Protein AF-A0AAW2V911-F1 (afdb_monomer)

pLDDT: mean 93.85, std 9.75, range [39.44, 98.81]

Sequence (306 aa):
MESRKEIIYFTQNGISAKAMRAAEVFSRTKSVDSFDPNIVFELLVLANRFCCDEMKSACDSYLASLVDDMDSAVLLIEYGLAETAYLLVAACLQVFLRELPNSMHNQNVMKLFCSSEAREKLASVGHASFLLYSFLSQIAMEEDMKSNTTVMLLERMVECATVDWQKQLALHQLGCVMLERKEYKDAQKWFESAVQAGHVYSLVGVARATNKRGHKYKAYKLMNSLVSEYPPSGWMYQERALYSSGKELMMDLNTATEMDPTLSYPYKYRAISLMEEDKIGAAISEINKIIGFKVSPDCLSLRAWF

Solvent-accessible surface area (backbone atoms only — not comparable to full-atom values): 15886 Å² total; per-residue (Å²): 132,67,96,78,51,98,72,79,81,42,76,88,74,78,46,51,77,65,30,56,52,48,53,56,51,26,76,76,68,74,57,64,87,92,52,58,69,71,43,41,50,46,41,28,52,50,17,56,76,67,70,34,61,72,54,28,52,48,32,23,50,55,57,19,71,65,40,83,47,69,67,46,19,65,68,46,33,61,57,15,48,75,56,56,26,50,52,24,34,48,36,24,48,50,46,46,63,69,41,58,72,64,37,68,74,35,67,69,55,39,51,45,61,46,32,70,69,38,37,50,42,32,40,76,42,70,69,55,42,34,66,60,27,51,52,54,24,50,54,31,44,72,75,39,44,68,40,68,65,26,51,36,24,32,52,49,18,40,74,38,37,86,51,58,70,49,37,17,51,31,27,36,50,48,13,53,34,26,45,75,60,63,40,32,72,58,10,24,52,27,8,50,51,7,34,77,51,65,30,64,74,26,52,55,48,30,26,52,24,37,32,77,73,71,37,35,67,59,20,25,52,54,39,52,48,52,50,71,78,43,90,74,51,23,67,53,31,47,57,32,27,76,43,53,59,73,71,60,21,54,50,25,30,48,52,12,39,75,66,32,64,79,57,56,64,46,36,51,52,53,18,50,56,30,42,77,69,70,34,51,74,56,15,54,53,39,42,47,57,36,48,75,70,52,82,44,74,69,59,52,52,54,59,74,70,104

Foldseek 3Di:
DQVPDPDDDCVVVPADPLLVVLVVVCVPVLADLPDDLVSLLSQLVVCLVVVVPSSVQRSLVNLLVVQDEQVSLLVQCVSCLVSLRQSNVVSSVVRLVVPPPPSVVDPSSLCCQLDPVNLVSCVSSPNQALVSLVVNLVSCCVVPLQDPSNLSSLVSSCVRDDDLVSVLVSLLSNLVSCVVNVVLVVSLVSLVSSVVSPNVCSLLSNLSSCVSVVNLVVSLVSLVVVCVVDPHALVSLVSSLVSDDDPSSLVSLVSSCVRPVLDQSSLLVVLVVCVVVVNNVVSLVSLVSNCVVDNDPVSVVSNVVD

Nearest PDB structures (foldseek):
  8h6j-assembly1_4G  TM=5.011E-01  e=1.217E-03  Homo sapiens
  8h6e-assembly1_4G  TM=5.011E-01  e=1.837E-03  Homo sapiens
  6qx9-assembly1_5J  TM=4.451E-01  e=3.703E-03  Homo sapiens
  2ho1-assembly1_A  TM=5.056E-01  e=2.180E-02  Pseudomonas aeruginosa PAO1
  8h6l-assembly1_4G  TM=3.088E-01  e=1.435E-03  Homo sapiens

InterPro domains:
  IPR011990 Tetratricopeptide-like helical domain superfamily [G3DSA:1.25.40.10] (132-306)
  IPR011990 Tetratricopeptide-like helical domain superfamily [SSF48452] (164-291)
  IPR044631 ETO1-like [PTHR44203] (1-306)

Radius of gyration: 29.26 Å; Cα contacts (8 Å, |Δi|>4): 397; chains: 1; bounding box: 63×36×91 Å

Secondary structure (DSSP, 8-state):
--TT-SS--GGGTT--HHHHHHHHHHHHH---TTS-HHHHHHHHHHHHHTT-HHHHHHHHHHHHHT--SHHHHHHHHHHHHHTT-HHHHHHHHHHHHHTTTGGGG-HHHHHHHH-HHHHHHHHHTT---HHHHHHHHHHHHHHHTTSHHHHHHHHHHHHT--SHHHHHHHHHHHHHHHHHTT-HHHHHHHHHHHHHTT-TTHHHHHHHHHHHTT-HHHHHHHHHHHHHHS---HHHHHHHHTT--HHHHHHHHHHHHHH-TT-HHHHHHHHHHHHHTT-HHHHHHHHHHHHHH---HHHHHHHHH-

Mean predicted aligned error: 5.89 Å

Structure (mmCIF, N/CA/C/O backbone):
data_AF-A0AAW2V911-F1
#
_entry.id   AF-A0AAW2V911-F1
#
loop_
_atom_site.group_PDB
_atom_site.id
_atom_site.type_symbol
_atom_site.label_atom_id
_atom_site.label_alt_id
_atom_site.label_comp_id
_atom_site.label_asym_id
_atom_site.label_entity_id
_atom_site.label_seq_id
_atom_site.pdbx_PDB_ins_code
_atom_site.Cartn_x
_atom_site.Cartn_y
_atom_site.Cartn_z
_atom_site.occupancy
_atom_site.B_iso_or_equiv
_atom_site.auth_seq_id
_atom_site.auth_comp_id
_atom_site.auth_asym_id
_atom_site.auth_atom_id
_atom_site.pdbx_PDB_model_num
ATOM 1 N N . MET A 1 1 ? 28.179 16.531 -47.263 1.00 45.31 1 MET A N 1
ATOM 2 C CA . MET A 1 1 ? 29.652 16.492 -47.427 1.00 45.31 1 MET A CA 1
ATOM 3 C C . MET A 1 1 ? 30.289 15.274 -46.736 1.00 45.31 1 MET A C 1
ATOM 5 O O . MET A 1 1 ? 31.404 14.924 -47.089 1.00 45.31 1 MET A O 1
ATOM 9 N N . GLU A 1 2 ? 29.585 14.574 -45.832 1.00 43.12 2 GLU A N 1
ATOM 10 C CA . GLU A 1 2 ? 30.047 13.309 -45.214 1.00 43.12 2 GLU A CA 1
ATOM 11 C C . GLU A 1 2 ? 29.720 12.034 -46.003 1.00 43.12 2 GLU A C 1
ATOM 13 O O . GLU A 1 2 ? 30.429 11.047 -45.868 1.00 43.12 2 GLU A O 1
ATOM 18 N N . SER A 1 3 ? 28.735 12.063 -46.906 1.00 39.44 3 SER A N 1
ATOM 19 C CA . SER A 1 3 ? 28.302 10.914 -47.724 1.00 39.44 3 SER A CA 1
ATOM 20 C C . SER A 1 3 ? 29.314 10.418 -48.774 1.00 39.44 3 SER A C 1
ATOM 22 O O . SER A 1 3 ? 28.988 9.555 -49.582 1.00 39.44 3 SER A O 1
ATOM 24 N N . ARG A 1 4 ? 30.532 10.977 -48.798 1.00 41.91 4 ARG A N 1
ATOM 25 C CA . ARG A 1 4 ? 31.636 10.594 -49.700 1.00 41.91 4 ARG A CA 1
ATOM 26 C C . ARG A 1 4 ? 32.914 10.185 -48.955 1.00 41.91 4 ARG A C 1
ATOM 28 O O . ARG A 1 4 ? 33.939 9.987 -49.597 1.00 41.91 4 ARG A O 1
ATOM 35 N N . LYS A 1 5 ? 32.889 10.111 -47.620 1.00 45.28 5 LYS A N 1
ATOM 36 C CA . LYS A 1 5 ? 34.037 9.652 -46.826 1.00 45.28 5 LYS A CA 1
ATOM 37 C C . LYS A 1 5 ? 33.936 8.138 -46.626 1.00 45.28 5 LYS A C 1
ATOM 39 O O . LYS A 1 5 ? 32.925 7.665 -46.126 1.00 45.28 5 LYS A O 1
ATOM 44 N N . GLU A 1 6 ? 34.995 7.402 -46.968 1.00 46.16 6 GLU A N 1
ATOM 45 C CA . GLU A 1 6 ? 35.108 5.951 -46.712 1.00 46.16 6 GLU A CA 1
ATOM 46 C C . GLU A 1 6 ? 35.115 5.610 -45.211 1.00 46.16 6 GLU A C 1
ATOM 48 O O . GLU A 1 6 ? 34.805 4.488 -44.824 1.00 46.16 6 GLU A O 1
ATOM 53 N N . ILE A 1 7 ? 35.440 6.588 -44.356 1.00 50.84 7 ILE A N 1
ATOM 54 C CA . ILE A 1 7 ? 35.474 6.450 -42.899 1.00 50.84 7 ILE A CA 1
ATOM 55 C C . ILE A 1 7 ? 34.621 7.564 -42.288 1.00 50.84 7 ILE A C 1
ATOM 57 O O . ILE A 1 7 ? 34.981 8.745 -42.328 1.00 50.84 7 ILE A O 1
ATOM 61 N N . ILE A 1 8 ? 33.477 7.179 -41.723 1.00 57.06 8 ILE A N 1
ATOM 62 C CA . ILE A 1 8 ? 32.605 8.063 -40.946 1.00 57.06 8 ILE A CA 1
ATOM 63 C C . ILE A 1 8 ? 33.055 7.977 -39.483 1.00 57.06 8 ILE A C 1
ATOM 65 O O . ILE A 1 8 ? 33.019 6.909 -38.871 1.00 57.06 8 ILE A O 1
ATOM 69 N N . TYR A 1 9 ? 33.510 9.097 -38.923 1.00 53.75 9 TYR A N 1
ATOM 70 C CA . TYR A 1 9 ? 33.916 9.175 -37.521 1.00 53.75 9 TYR A CA 1
ATOM 71 C C . TYR A 1 9 ? 32.690 9.423 -36.638 1.00 53.75 9 TYR A C 1
ATOM 73 O O . TYR A 1 9 ? 32.243 10.553 -36.478 1.00 53.75 9 TYR A O 1
ATOM 81 N N . PHE A 1 10 ? 32.165 8.359 -36.028 1.00 57.75 10 PHE A N 1
ATOM 82 C CA . PHE A 1 10 ? 31.050 8.422 -35.071 1.00 57.75 10 PHE A CA 1
ATOM 83 C C . PHE A 1 10 ? 31.470 8.831 -33.648 1.00 57.75 10 PHE A C 1
ATOM 85 O O . PHE A 1 10 ? 30.660 8.789 -32.724 1.00 57.75 10 PHE A O 1
ATOM 92 N N . THR A 1 11 ? 32.720 9.265 -33.451 1.00 52.94 11 THR A N 1
ATOM 93 C CA . THR A 1 11 ? 33.283 9.618 -32.136 1.00 52.94 11 THR A CA 1
ATOM 94 C C . THR A 1 11 ? 32.526 10.738 -31.423 1.00 52.94 11 THR A C 1
ATOM 96 O O . THR A 1 11 ? 32.515 10.763 -30.198 1.00 52.94 11 THR A O 1
ATOM 99 N N . GLN A 1 12 ? 31.845 11.624 -32.155 1.00 56.78 12 GLN A N 1
ATOM 100 C CA . GLN A 1 12 ? 30.997 12.668 -31.563 1.00 56.78 12 GLN A CA 1
ATOM 101 C C . GLN A 1 12 ? 29.606 12.165 -31.135 1.00 56.78 12 GLN A C 1
ATOM 103 O O . GLN A 1 12 ? 28.944 12.827 -30.344 1.00 56.78 12 GLN A O 1
ATOM 108 N N . ASN A 1 13 ? 29.180 10.985 -31.601 1.00 61.88 13 ASN A N 1
ATOM 109 C CA . ASN A 1 13 ? 27.851 10.426 -31.330 1.00 61.88 13 ASN A CA 1
ATOM 110 C C . ASN A 1 13 ? 27.844 9.378 -30.205 1.00 61.88 13 ASN A C 1
ATOM 112 O O . ASN A 1 13 ? 26.767 8.902 -29.846 1.00 61.88 13 ASN A O 1
ATOM 116 N N . GLY A 1 14 ? 29.012 9.029 -29.654 1.00 69.88 14 GLY A N 1
ATOM 117 C CA . GLY A 1 14 ? 29.146 8.035 -28.583 1.00 69.88 14 GLY A CA 1
ATOM 118 C C . GLY A 1 14 ? 29.012 6.578 -29.041 1.00 69.88 14 GLY A C 1
ATOM 119 O O . GLY A 1 14 ? 28.821 5.711 -28.202 1.00 69.88 14 GLY A O 1
ATOM 120 N N . ILE A 1 15 ? 29.108 6.308 -30.350 1.00 80.75 15 ILE A N 1
ATOM 121 C CA . ILE A 1 15 ? 28.945 4.965 -30.932 1.00 80.75 15 ILE A CA 1
ATOM 122 C C . ILE A 1 15 ? 30.283 4.493 -31.489 1.00 80.75 15 ILE A C 1
ATOM 124 O O . ILE A 1 15 ? 30.919 5.182 -32.296 1.00 80.75 15 ILE A O 1
ATOM 128 N N . SER A 1 16 ? 30.726 3.315 -31.063 1.00 86.69 16 SER A N 1
ATOM 129 C CA . SER A 1 16 ? 32.006 2.753 -31.470 1.00 86.69 16 SER A CA 1
ATOM 130 C C . SER A 1 16 ? 31.972 2.210 -32.901 1.00 86.69 16 SER A C 1
ATOM 132 O O . SER A 1 16 ? 30.949 1.781 -33.438 1.00 86.69 16 SER A O 1
ATOM 134 N N . ALA A 1 17 ? 33.150 2.131 -33.526 1.00 86.06 17 ALA A N 1
ATOM 135 C CA . ALA A 1 17 ? 33.297 1.462 -34.820 1.00 86.06 17 ALA A CA 1
ATOM 136 C C . ALA A 1 17 ? 32.936 -0.038 -34.756 1.00 86.06 17 ALA A C 1
ATOM 138 O O . ALA A 1 17 ? 32.612 -0.642 -35.778 1.00 86.06 17 ALA A O 1
ATOM 139 N N . LYS A 1 18 ? 33.005 -0.663 -33.569 1.00 87.62 18 LYS A N 1
ATOM 140 C CA . LYS A 1 18 ? 32.552 -2.045 -33.364 1.00 87.62 18 LYS A CA 1
ATOM 141 C C . LYS A 1 18 ? 31.026 -2.125 -33.417 1.00 87.62 18 LYS A C 1
ATOM 143 O O . LYS A 1 18 ? 30.526 -2.959 -34.165 1.00 87.62 18 LYS A O 1
ATOM 148 N N . ALA A 1 19 ? 30.320 -1.226 -32.734 1.00 88.88 19 ALA A N 1
ATOM 149 C CA . ALA A 1 19 ? 28.862 -1.147 -32.785 1.00 88.88 19 ALA A CA 1
ATOM 150 C C . ALA A 1 19 ? 28.342 -0.855 -34.198 1.00 88.88 19 ALA A C 1
ATOM 152 O O . ALA A 1 19 ? 27.431 -1.528 -34.660 1.00 88.88 19 ALA A O 1
ATOM 153 N N . MET A 1 20 ? 28.982 0.043 -34.954 1.00 89.94 20 MET A N 1
ATOM 154 C CA . MET A 1 20 ? 28.578 0.293 -36.347 1.00 89.94 20 MET A CA 1
ATOM 155 C C . MET A 1 20 ? 28.756 -0.927 -37.260 1.00 89.94 20 MET A C 1
ATOM 157 O O . MET A 1 20 ? 27.920 -1.176 -38.126 1.00 89.94 20 MET A O 1
ATOM 161 N N . ARG A 1 21 ? 29.818 -1.720 -37.058 1.00 90.56 21 ARG A N 1
ATOM 162 C CA . ARG A 1 21 ? 29.974 -3.003 -37.763 1.00 90.56 21 ARG A CA 1
ATOM 163 C C . ARG A 1 21 ? 28.917 -4.015 -37.331 1.00 90.56 21 ARG A C 1
ATOM 165 O O . ARG A 1 21 ? 28.385 -4.722 -38.175 1.00 90.56 21 ARG A O 1
ATOM 172 N N . ALA A 1 22 ? 28.581 -4.061 -36.046 1.00 92.50 22 ALA A N 1
ATOM 173 C CA . ALA A 1 22 ? 27.518 -4.927 -35.550 1.00 92.50 22 ALA A CA 1
ATOM 174 C C . ALA A 1 22 ? 26.141 -4.530 -36.118 1.00 92.50 22 ALA A C 1
ATOM 176 O O . ALA A 1 22 ? 25.368 -5.407 -36.488 1.00 92.50 22 ALA A O 1
ATOM 177 N N . ALA A 1 23 ? 25.869 -3.233 -36.296 1.00 92.69 23 ALA A N 1
ATOM 178 C CA . ALA A 1 23 ? 24.648 -2.732 -36.930 1.00 92.69 23 ALA A CA 1
ATOM 179 C C . ALA A 1 23 ? 24.552 -3.157 -38.406 1.00 92.69 23 ALA A C 1
ATOM 181 O O . ALA A 1 23 ? 23.485 -3.542 -38.886 1.00 92.69 23 ALA A O 1
ATOM 182 N N . GLU A 1 24 ? 25.680 -3.128 -39.119 1.00 92.94 24 GLU A N 1
ATOM 183 C CA . GLU A 1 24 ? 25.780 -3.609 -40.498 1.00 92.94 24 GLU A CA 1
ATOM 184 C C . GLU A 1 24 ? 25.499 -5.114 -40.591 1.00 92.94 24 GLU A C 1
ATOM 186 O O . GLU A 1 24 ? 24.671 -5.533 -41.401 1.00 92.94 24 GLU A O 1
ATOM 191 N N . VAL A 1 25 ? 26.084 -5.917 -39.702 1.00 92.62 25 VAL A N 1
ATOM 192 C CA . VAL A 1 25 ? 25.807 -7.358 -39.627 1.00 92.62 25 VAL A CA 1
ATOM 193 C C . VAL A 1 25 ? 24.339 -7.615 -39.275 1.00 92.62 25 VAL A C 1
ATOM 195 O O . VAL A 1 25 ? 23.680 -8.389 -39.972 1.00 92.62 25 VAL A O 1
ATOM 198 N N . PHE A 1 26 ? 23.790 -6.912 -38.278 1.00 95.25 26 PHE A N 1
ATOM 199 C CA . PHE A 1 26 ? 22.383 -7.018 -37.886 1.00 95.25 26 PHE A CA 1
ATOM 200 C C . PHE A 1 26 ? 21.437 -6.719 -39.054 1.00 95.25 26 PHE A C 1
ATOM 202 O O . PHE A 1 26 ? 20.421 -7.392 -39.210 1.00 95.25 26 PHE A O 1
ATOM 209 N N . SER A 1 27 ? 21.770 -5.757 -39.923 1.00 93.06 27 SER A N 1
ATOM 210 C CA . SER A 1 27 ? 20.938 -5.441 -41.094 1.00 93.06 27 SER A CA 1
ATOM 211 C C . SER A 1 27 ? 20.720 -6.647 -42.022 1.00 93.06 27 SER A C 1
ATOM 213 O O . SER A 1 27 ? 19.683 -6.729 -42.683 1.00 93.06 27 SER A O 1
ATOM 215 N N . ARG A 1 28 ? 21.664 -7.599 -42.026 1.00 93.69 28 ARG A N 1
ATOM 216 C CA . ARG A 1 28 ? 21.637 -8.825 -42.833 1.00 93.69 28 ARG A CA 1
ATOM 217 C C . ARG A 1 28 ? 21.096 -10.028 -42.063 1.00 93.69 28 ARG A C 1
ATOM 219 O O . ARG A 1 28 ? 20.371 -10.829 -42.642 1.00 93.69 28 ARG A O 1
ATOM 226 N N . THR A 1 29 ? 21.476 -10.181 -40.794 1.00 93.31 29 THR A N 1
ATOM 227 C CA . THR A 1 29 ? 21.175 -11.381 -39.991 1.00 93.31 29 THR A CA 1
ATOM 228 C C . THR A 1 29 ? 19.934 -11.246 -39.121 1.00 93.31 29 THR A C 1
ATOM 230 O O . THR A 1 29 ? 19.359 -12.261 -38.744 1.00 93.31 29 THR A O 1
ATOM 233 N N . LYS A 1 30 ? 19.537 -10.013 -38.780 1.00 92.69 30 LYS A N 1
ATOM 234 C CA . LYS A 1 30 ? 18.466 -9.691 -37.823 1.00 92.69 30 LYS A CA 1
ATOM 235 C C . LYS A 1 30 ? 18.654 -10.321 -36.432 1.00 92.69 30 LYS A C 1
ATOM 237 O O . LYS A 1 30 ? 17.691 -10.445 -35.686 1.00 92.69 30 LYS A O 1
ATOM 242 N N . SER A 1 31 ? 19.884 -10.691 -36.069 1.00 93.25 31 SER A N 1
ATOM 243 C CA . SER A 1 31 ? 20.235 -11.275 -34.766 1.00 93.25 31 SER A CA 1
ATOM 244 C C . SER A 1 31 ? 21.389 -10.509 -34.124 1.00 93.25 31 SER A C 1
ATOM 246 O O . SER A 1 31 ? 22.285 -10.013 -34.817 1.00 93.25 31 SER A O 1
ATOM 248 N N . VAL A 1 32 ? 21.342 -10.414 -32.793 1.00 94.50 32 VAL A N 1
ATOM 249 C CA . VAL A 1 32 ? 22.372 -9.794 -31.947 1.00 94.50 32 VAL A CA 1
ATOM 250 C C . VAL A 1 32 ? 23.123 -10.802 -31.070 1.00 94.50 32 VAL A C 1
ATOM 252 O O . VAL A 1 32 ? 24.067 -10.418 -30.387 1.00 94.50 32 VAL A O 1
ATOM 255 N N . ASP A 1 33 ? 22.763 -12.088 -31.133 1.00 91.38 33 ASP A N 1
ATOM 256 C CA . ASP A 1 33 ? 23.206 -13.127 -30.185 1.00 91.38 33 ASP A CA 1
ATOM 257 C C . ASP A 1 33 ? 24.714 -13.407 -30.250 1.00 91.38 33 ASP A C 1
ATOM 259 O O . ASP A 1 33 ? 25.316 -13.921 -29.312 1.00 91.38 33 ASP A O 1
ATOM 263 N N . SER A 1 34 ? 25.345 -13.077 -31.379 1.00 90.56 34 SER A N 1
ATOM 264 C CA . SER A 1 34 ? 26.784 -13.250 -31.590 1.00 90.56 34 SER A CA 1
ATOM 265 C C . SER A 1 34 ? 27.638 -12.103 -31.039 1.00 90.56 34 SER A C 1
ATOM 267 O O . SER A 1 34 ? 28.863 -12.144 -31.181 1.00 90.56 34 SER A O 1
ATOM 269 N N . PHE A 1 35 ? 27.028 -11.044 -30.500 1.00 93.88 35 PHE A N 1
ATOM 270 C CA . PHE A 1 35 ? 27.743 -9.853 -30.042 1.00 93.88 35 PHE A CA 1
ATOM 271 C C . PHE A 1 35 ? 27.936 -9.834 -28.524 1.00 93.88 35 PHE A C 1
ATOM 273 O O . PHE A 1 35 ? 27.114 -10.319 -27.753 1.00 93.88 35 PHE A O 1
ATOM 280 N N . ASP A 1 36 ? 29.032 -9.206 -28.095 1.00 93.69 36 ASP A N 1
ATOM 281 C CA . ASP A 1 36 ? 29.268 -8.904 -26.683 1.00 93.69 36 ASP A CA 1
ATOM 282 C C . ASP A 1 36 ? 28.155 -7.986 -26.130 1.00 93.69 36 ASP A C 1
ATOM 284 O O . ASP A 1 36 ? 27.758 -7.052 -26.838 1.00 93.69 36 ASP A O 1
ATOM 288 N N . PRO A 1 37 ? 27.679 -8.177 -24.883 1.00 92.75 37 PRO A N 1
ATOM 289 C CA . PRO A 1 37 ? 26.613 -7.355 -24.306 1.00 92.75 37 PRO A CA 1
ATOM 290 C C . PRO A 1 37 ? 26.870 -5.844 -24.371 1.00 92.75 37 PRO A C 1
ATOM 292 O O . PRO A 1 37 ? 25.940 -5.084 -24.628 1.00 92.75 37 PRO A O 1
ATOM 295 N N . ASN A 1 38 ? 28.124 -5.388 -24.243 1.00 91.88 38 ASN A N 1
ATOM 296 C CA . ASN A 1 38 ? 28.455 -3.961 -24.367 1.00 91.88 38 ASN A CA 1
ATOM 297 C C . ASN A 1 38 ? 28.190 -3.427 -25.780 1.00 91.88 38 ASN A C 1
ATOM 299 O O . ASN A 1 38 ? 27.740 -2.296 -25.950 1.00 91.88 38 ASN A O 1
ATOM 303 N N . ILE A 1 39 ? 28.431 -4.252 -26.801 1.00 93.38 39 ILE A N 1
ATOM 304 C CA . ILE A 1 39 ? 28.116 -3.902 -28.188 1.00 93.38 39 ILE A CA 1
ATOM 305 C C . ILE A 1 39 ? 26.598 -3.867 -28.379 1.00 93.38 39 ILE A C 1
ATOM 307 O O . ILE A 1 39 ? 26.099 -2.958 -29.038 1.00 93.38 39 ILE A O 1
ATOM 311 N N . VAL A 1 40 ? 25.860 -4.812 -27.788 1.00 95.19 40 VAL A N 1
ATOM 312 C CA . VAL A 1 40 ? 24.389 -4.824 -27.857 1.00 95.19 40 VAL A CA 1
ATOM 313 C C . VAL A 1 40 ? 23.787 -3.596 -27.170 1.00 95.19 40 VAL A C 1
ATOM 315 O O . VAL A 1 40 ? 22.827 -3.029 -27.683 1.00 95.19 40 VAL A O 1
ATOM 318 N N . PHE A 1 41 ? 24.389 -3.101 -26.088 1.00 92.44 41 PHE A N 1
ATOM 319 C CA . PHE A 1 41 ? 24.001 -1.822 -25.490 1.00 92.44 41 PHE A CA 1
ATOM 320 C C . PHE A 1 41 ? 24.202 -0.634 -26.423 1.00 92.44 41 PHE A C 1
ATOM 322 O O . PHE A 1 41 ? 23.290 0.170 -26.599 1.00 92.44 41 PHE A O 1
ATOM 329 N N . GLU A 1 42 ? 25.369 -0.521 -27.057 1.00 93.00 42 GLU A N 1
ATOM 330 C CA . GLU A 1 42 ? 25.601 0.544 -28.036 1.00 93.00 42 GLU A CA 1
ATOM 331 C C . GLU A 1 42 ? 24.617 0.453 -29.217 1.00 93.00 42 GLU A C 1
ATOM 333 O O . GLU A 1 42 ? 24.162 1.482 -29.719 1.00 93.00 42 GLU A O 1
ATOM 338 N N . LEU A 1 43 ? 24.252 -0.766 -29.637 1.00 94.31 43 LEU A N 1
ATOM 339 C CA . LEU A 1 43 ? 23.212 -0.994 -30.643 1.00 94.31 43 LEU A CA 1
ATOM 340 C C . LEU A 1 43 ? 21.822 -0.590 -30.154 1.00 94.31 43 LEU A C 1
ATOM 342 O O . LEU A 1 43 ? 21.068 -0.020 -30.936 1.00 94.31 43 LEU A O 1
ATOM 346 N N . LEU A 1 44 ? 21.484 -0.833 -28.887 1.00 94.81 44 LEU A N 1
ATOM 347 C CA . LEU A 1 44 ? 20.222 -0.392 -28.296 1.00 94.81 44 LEU A CA 1
ATOM 348 C C . LEU A 1 44 ? 20.124 1.140 -28.303 1.00 94.81 44 LEU A C 1
ATOM 350 O O . LEU A 1 44 ? 19.125 1.677 -28.780 1.00 94.81 44 LEU A O 1
ATOM 354 N N . VAL A 1 45 ? 21.180 1.837 -27.868 1.00 93.38 45 VAL A N 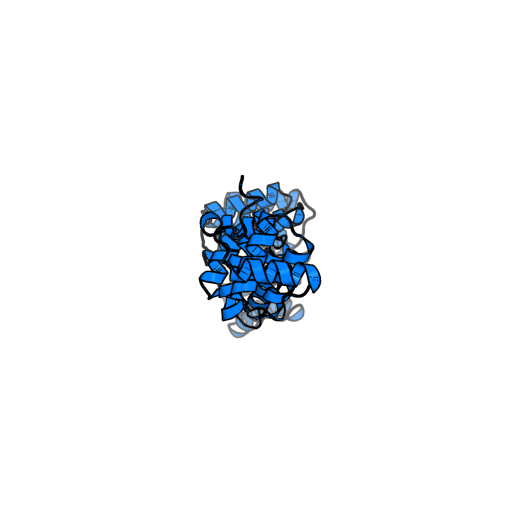1
ATOM 355 C CA . VAL A 1 45 ? 21.269 3.312 -27.894 1.00 93.38 45 VAL A CA 1
ATOM 356 C C . VAL A 1 45 ? 21.151 3.840 -29.327 1.00 93.38 45 VAL A C 1
ATOM 358 O O . VAL A 1 45 ? 20.409 4.789 -29.595 1.00 93.38 45 VAL A O 1
ATOM 361 N N . LEU A 1 46 ? 21.867 3.221 -30.273 1.00 92.88 46 LEU A N 1
ATOM 362 C CA . LEU A 1 46 ? 21.779 3.542 -31.700 1.00 92.88 46 LEU A CA 1
ATOM 363 C C . LEU A 1 46 ? 20.338 3.370 -32.199 1.00 92.88 46 LEU A C 1
ATOM 365 O O . LEU A 1 46 ? 19.780 4.282 -32.810 1.00 92.88 46 LEU A O 1
ATOM 369 N N . ALA A 1 47 ? 19.734 2.216 -31.931 1.00 93.56 47 ALA A N 1
ATOM 370 C CA . ALA A 1 47 ? 18.408 1.869 -32.412 1.00 93.56 47 ALA A CA 1
ATOM 371 C C . ALA A 1 47 ? 17.337 2.798 -31.841 1.00 93.56 47 ALA A C 1
ATOM 373 O O . ALA A 1 47 ? 16.461 3.238 -32.582 1.00 93.56 47 ALA A O 1
ATOM 374 N N . ASN A 1 48 ? 17.438 3.150 -30.562 1.00 91.25 48 ASN A N 1
ATOM 375 C CA . ASN A 1 48 ? 16.528 4.079 -29.908 1.00 91.25 48 ASN A CA 1
ATOM 376 C C . ASN A 1 48 ? 16.671 5.503 -30.477 1.00 91.25 48 ASN A C 1
ATOM 378 O O . ASN A 1 48 ? 15.677 6.145 -30.805 1.00 91.25 48 ASN A O 1
ATOM 382 N N . ARG A 1 49 ? 17.907 5.977 -30.700 1.00 91.56 49 ARG A N 1
ATOM 383 C CA . ARG A 1 49 ? 18.171 7.309 -31.279 1.00 91.56 49 ARG A CA 1
ATOM 384 C C . ARG A 1 49 ? 17.679 7.454 -32.720 1.00 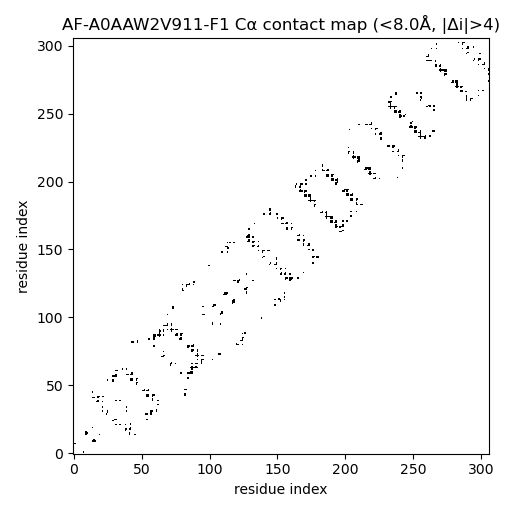91.56 49 ARG A C 1
ATOM 386 O O . ARG A 1 49 ? 17.253 8.541 -33.105 1.00 91.56 49 ARG A O 1
ATOM 393 N N . PHE A 1 50 ? 17.787 6.397 -33.522 1.00 90.88 50 PHE A N 1
ATOM 394 C CA . PHE A 1 50 ? 17.438 6.411 -34.947 1.00 90.88 50 PHE A CA 1
ATOM 395 C C . PHE A 1 50 ? 16.125 5.677 -35.266 1.00 90.88 50 PHE A C 1
ATOM 397 O O . PHE A 1 50 ? 15.867 5.389 -36.434 1.00 90.88 50 PHE A O 1
ATOM 404 N N . CYS A 1 51 ? 15.301 5.379 -34.255 1.00 90.44 51 CYS A N 1
ATOM 405 C CA . CYS A 1 51 ? 13.994 4.721 -34.389 1.00 90.44 51 CYS A CA 1
ATOM 406 C C . CYS A 1 51 ? 14.034 3.414 -35.209 1.00 90.44 51 CYS A C 1
ATOM 408 O O . CYS A 1 51 ? 13.209 3.183 -36.092 1.00 90.44 51 CYS A O 1
ATOM 410 N N . CYS A 1 52 ? 15.030 2.565 -34.955 1.00 94.12 52 CYS A N 1
ATOM 411 C CA . CYS A 1 52 ? 15.169 1.257 -35.595 1.00 94.12 52 CYS A CA 1
ATOM 412 C C . CYS A 1 52 ? 14.476 0.178 -34.750 1.00 94.12 52 CYS A C 1
ATOM 414 O O . CYS A 1 52 ? 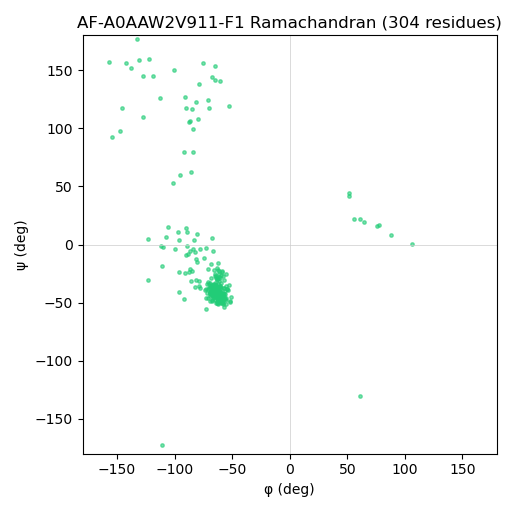15.141 -0.566 -34.026 1.00 94.12 52 CYS A O 1
ATOM 416 N N . ASP A 1 53 ? 13.148 0.085 -34.852 1.00 93.81 53 ASP A N 1
ATOM 417 C CA . ASP A 1 53 ? 12.309 -0.731 -33.957 1.00 93.81 53 ASP A CA 1
ATOM 418 C C . ASP A 1 53 ? 12.697 -2.216 -33.918 1.00 93.81 53 ASP A C 1
ATOM 420 O O . ASP A 1 53 ? 12.796 -2.801 -32.841 1.00 93.81 53 ASP A O 1
ATOM 424 N N . GLU A 1 54 ? 12.990 -2.826 -35.072 1.00 96.00 54 GLU A N 1
ATOM 425 C CA . GLU A 1 54 ? 13.418 -4.233 -35.139 1.00 96.00 54 GLU A CA 1
ATOM 426 C C . GLU A 1 54 ? 14.735 -4.471 -34.386 1.00 96.00 54 GLU A C 1
ATOM 428 O O . GLU A 1 54 ? 14.872 -5.446 -33.649 1.00 96.00 54 GLU A O 1
ATOM 433 N N . MET A 1 55 ? 15.707 -3.565 -34.549 1.00 96.06 55 MET A N 1
ATOM 434 C CA . MET A 1 55 ? 16.997 -3.653 -33.859 1.00 96.06 55 MET A CA 1
ATOM 435 C C . MET A 1 55 ? 16.829 -3.412 -32.365 1.00 96.06 55 MET A C 1
ATOM 437 O O . MET A 1 55 ? 17.391 -4.159 -31.566 1.00 96.06 55 MET A O 1
ATOM 441 N N . LYS A 1 56 ? 16.021 -2.415 -31.991 1.00 96.06 56 LYS A N 1
ATOM 442 C CA . LYS A 1 56 ? 15.708 -2.113 -30.595 1.00 96.06 56 LYS A CA 1
ATOM 443 C C . LYS A 1 56 ? 15.079 -3.330 -29.919 1.00 96.06 56 LYS A C 1
ATOM 445 O O . LYS A 1 56 ? 15.552 -3.736 -28.867 1.00 96.06 56 LYS A O 1
ATOM 450 N N . SER A 1 57 ? 14.079 -3.945 -30.550 1.00 96.56 57 SER A N 1
ATOM 451 C CA . SER A 1 57 ? 13.383 -5.125 -30.025 1.00 96.56 57 SER A CA 1
ATOM 452 C C . SER A 1 57 ? 14.306 -6.338 -29.865 1.00 96.56 57 SER A C 1
ATOM 454 O O . SER A 1 57 ? 14.234 -7.024 -28.844 1.00 96.56 57 SER A O 1
ATOM 456 N N . ALA A 1 58 ? 15.210 -6.579 -30.821 1.00 97.38 58 ALA A N 1
ATOM 457 C CA . ALA A 1 58 ? 16.193 -7.656 -30.717 1.00 97.38 58 ALA A CA 1
ATOM 458 C C . ALA A 1 58 ? 17.202 -7.412 -29.581 1.00 97.38 58 ALA A C 1
ATOM 460 O O . ALA A 1 58 ? 17.469 -8.322 -28.798 1.00 97.38 58 ALA A O 1
ATOM 461 N N . CYS A 1 59 ? 17.718 -6.184 -29.452 1.00 97.38 59 CYS A N 1
ATOM 462 C CA . CYS A 1 59 ? 18.623 -5.816 -28.359 1.00 97.38 59 CYS A CA 1
ATOM 463 C C . CYS A 1 59 ? 17.930 -5.921 -26.994 1.00 97.38 59 CYS A C 1
ATOM 465 O O . CYS A 1 59 ? 18.500 -6.491 -26.069 1.00 97.38 59 CYS A O 1
ATOM 467 N N . ASP A 1 60 ? 16.701 -5.409 -26.884 1.00 97.50 60 ASP A N 1
ATOM 468 C CA . ASP A 1 60 ? 15.868 -5.461 -25.676 1.00 97.50 60 ASP A CA 1
ATOM 469 C C . ASP A 1 60 ? 15.642 -6.913 -25.226 1.00 97.50 60 ASP A C 1
ATOM 471 O O . ASP A 1 60 ? 15.942 -7.270 -24.090 1.00 97.50 60 ASP A O 1
ATOM 475 N N . SER A 1 61 ? 15.225 -7.784 -26.151 1.00 97.62 61 SER A N 1
ATOM 476 C CA . SER A 1 61 ? 14.996 -9.210 -25.875 1.00 97.62 61 SER A CA 1
ATOM 477 C C . SER A 1 61 ? 16.272 -9.939 -25.449 1.00 97.62 61 SER A C 1
ATOM 479 O O . SER A 1 61 ? 16.249 -10.720 -24.497 1.00 97.62 61 SER A O 1
ATOM 481 N N . TYR A 1 62 ? 17.391 -9.684 -26.135 1.00 97.56 62 TYR A N 1
ATOM 482 C CA . TYR A 1 62 ? 18.673 -10.300 -25.802 1.00 97.56 62 TYR A CA 1
ATOM 483 C C . TYR A 1 62 ? 19.152 -9.866 -24.418 1.00 97.56 62 TYR A C 1
ATOM 485 O O . TYR A 1 62 ? 19.447 -10.714 -23.581 1.00 97.56 62 TYR A O 1
ATOM 493 N N . LEU A 1 63 ? 19.172 -8.562 -24.135 1.00 97.31 63 LEU A N 1
ATOM 494 C CA . LEU A 1 63 ? 19.607 -8.050 -22.835 1.00 97.31 63 LEU A CA 1
ATOM 495 C C . LEU A 1 63 ? 18.691 -8.533 -21.705 1.00 97.31 63 LEU A C 1
ATOM 497 O O . LEU A 1 63 ? 19.188 -8.875 -20.637 1.00 97.31 63 LEU A O 1
ATOM 501 N N . ALA A 1 64 ? 17.379 -8.623 -21.944 1.00 97.88 64 ALA A N 1
ATOM 502 C CA . ALA A 1 64 ? 16.433 -9.185 -20.982 1.00 97.88 64 ALA A CA 1
ATOM 503 C C . ALA A 1 64 ? 16.754 -10.650 -20.640 1.00 97.88 64 ALA A C 1
ATOM 505 O O . ALA A 1 64 ? 16.624 -11.051 -19.488 1.00 97.88 64 ALA A O 1
ATOM 506 N N . SER A 1 65 ? 17.217 -11.439 -21.617 1.00 97.06 65 SER A N 1
ATOM 507 C CA . SER A 1 65 ? 17.610 -12.841 -21.403 1.00 97.06 65 SER A CA 1
ATOM 508 C C . SER A 1 65 ? 18.865 -13.015 -20.539 1.00 97.06 65 SER A C 1
ATOM 510 O O . SER A 1 65 ? 19.094 -14.106 -20.023 1.00 97.06 65 SER A O 1
ATOM 512 N N . LEU A 1 66 ? 19.655 -11.950 -20.361 1.00 96.25 66 LEU A N 1
ATOM 513 C CA . LEU A 1 66 ? 20.841 -11.939 -19.499 1.00 96.25 66 LEU A CA 1
ATOM 514 C C . LEU A 1 66 ? 20.519 -11.597 -18.037 1.00 96.25 66 LEU A C 1
ATOM 516 O O . LEU A 1 66 ? 21.423 -11.611 -17.208 1.00 96.25 66 LEU A O 1
ATOM 520 N N . VAL A 1 67 ? 19.268 -11.250 -17.722 1.00 97.62 67 VAL A N 1
ATOM 521 C CA . VAL A 1 67 ? 18.831 -10.951 -16.355 1.00 97.62 67 VAL A CA 1
ATOM 522 C C . VAL A 1 67 ? 18.399 -12.249 -15.672 1.00 97.62 67 VAL A C 1
ATOM 524 O O . VAL A 1 67 ? 17.319 -12.775 -15.952 1.00 97.62 67 VAL A O 1
ATOM 527 N N . ASP A 1 68 ? 19.214 -12.763 -14.758 1.00 95.19 68 ASP A N 1
ATOM 528 C CA . ASP A 1 68 ? 18.957 -14.017 -14.036 1.00 95.19 68 ASP A CA 1
ATOM 529 C C . ASP A 1 68 ? 18.936 -13.854 -12.504 1.00 95.19 68 ASP A C 1
ATOM 531 O O . ASP A 1 68 ? 18.166 -14.539 -11.810 1.00 95.19 68 ASP A O 1
ATOM 535 N N . ASP A 1 69 ? 19.713 -12.904 -11.989 1.00 96.00 69 ASP A N 1
ATOM 536 C CA . ASP A 1 69 ? 19.913 -12.629 -10.569 1.00 96.00 69 ASP A CA 1
ATOM 537 C C . ASP A 1 69 ? 19.791 -11.137 -10.195 1.00 96.00 69 ASP A C 1
ATOM 539 O O . ASP A 1 69 ? 19.541 -10.255 -11.020 1.00 96.00 69 ASP A O 1
ATOM 543 N N . MET A 1 70 ? 19.908 -10.846 -8.896 1.00 96.44 70 MET A N 1
ATOM 544 C CA . MET A 1 70 ? 19.779 -9.483 -8.370 1.00 96.44 70 MET A CA 1
ATOM 545 C C . MET A 1 70 ? 20.885 -8.544 -8.860 1.00 96.44 70 MET A C 1
ATOM 547 O O . MET A 1 70 ? 20.617 -7.357 -9.054 1.00 96.44 70 MET A O 1
ATOM 551 N N . ASP A 1 71 ? 22.106 -9.044 -9.048 1.00 95.12 71 ASP A N 1
ATOM 552 C CA . ASP A 1 71 ? 23.258 -8.219 -9.415 1.00 95.12 71 ASP A CA 1
ATOM 553 C C . ASP A 1 71 ? 23.145 -7.768 -10.875 1.00 95.12 71 ASP A C 1
ATOM 555 O O . ASP A 1 71 ? 23.279 -6.575 -11.173 1.00 95.12 71 ASP A O 1
ATOM 559 N N . SER A 1 72 ? 22.799 -8.693 -11.773 1.00 95.62 72 SER A N 1
ATOM 560 C CA . SER A 1 72 ? 22.472 -8.398 -13.169 1.00 95.62 72 SER A CA 1
ATOM 561 C C . SER A 1 72 ? 21.258 -7.468 -13.267 1.00 95.62 72 SER A C 1
ATOM 563 O O . SER A 1 72 ? 21.329 -6.445 -13.949 1.00 95.62 72 SER A O 1
ATOM 565 N N . ALA A 1 73 ? 20.177 -7.718 -12.524 1.00 97.50 73 ALA A N 1
ATOM 566 C CA . ALA A 1 73 ? 18.991 -6.861 -12.556 1.00 97.50 73 ALA A CA 1
ATOM 567 C C . ALA A 1 73 ? 19.283 -5.409 -12.121 1.00 97.50 73 ALA A C 1
ATOM 569 O O . ALA A 1 73 ? 18.861 -4.462 -12.794 1.00 97.50 73 ALA A O 1
ATOM 570 N N . VAL A 1 74 ? 20.033 -5.209 -11.028 1.00 95.62 74 VAL A N 1
ATOM 571 C CA . VAL A 1 74 ? 20.428 -3.872 -10.539 1.00 95.62 74 VAL A CA 1
ATOM 572 C C . VAL A 1 74 ? 21.385 -3.173 -11.507 1.00 95.62 74 VAL A C 1
ATOM 574 O O . VAL A 1 74 ? 21.295 -1.956 -11.674 1.00 95.62 74 VAL A O 1
ATOM 577 N N . LEU A 1 75 ? 22.283 -3.912 -12.160 1.00 94.00 75 LEU A N 1
ATOM 578 C CA . LEU A 1 75 ? 23.206 -3.353 -13.147 1.00 94.00 75 LEU A CA 1
ATOM 579 C C . LEU A 1 75 ? 22.479 -2.887 -14.417 1.00 94.00 75 LEU A C 1
ATOM 581 O O . LEU A 1 75 ? 22.826 -1.849 -14.981 1.00 94.00 75 LEU A O 1
ATOM 585 N N . LEU A 1 76 ? 21.491 -3.659 -14.875 1.00 95.75 76 LEU A N 1
ATOM 586 C CA . LEU A 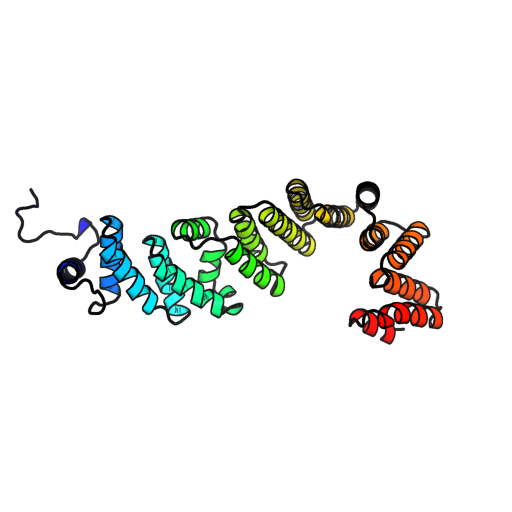1 76 ? 20.876 -3.498 -16.193 1.00 95.75 76 LEU A CA 1
ATOM 587 C C . LEU A 1 76 ? 19.646 -2.569 -16.195 1.00 95.75 76 LEU A C 1
ATOM 589 O O . LEU A 1 76 ? 19.338 -1.971 -17.229 1.00 95.75 76 LEU A O 1
ATOM 593 N N . ILE A 1 77 ? 18.956 -2.400 -15.058 1.00 96.44 77 ILE A N 1
ATOM 594 C CA . ILE A 1 77 ? 17.685 -1.653 -14.984 1.00 96.44 77 ILE A CA 1
ATOM 595 C C . ILE A 1 77 ? 17.798 -0.195 -15.453 1.00 96.44 77 ILE A C 1
ATOM 597 O O . ILE A 1 77 ? 16.933 0.277 -16.188 1.00 96.44 77 ILE A O 1
ATOM 601 N N . GLU A 1 78 ? 18.865 0.517 -15.082 1.00 92.81 78 GLU A N 1
ATOM 602 C CA . GLU A 1 78 ? 19.050 1.924 -15.470 1.00 92.81 78 GLU A CA 1
ATOM 603 C C . GLU A 1 78 ? 19.238 2.072 -16.986 1.00 92.81 78 GLU A C 1
ATOM 605 O O . GLU A 1 78 ? 18.706 3.008 -17.580 1.00 92.81 78 GLU A O 1
ATOM 610 N N . TYR A 1 79 ? 19.917 1.117 -17.635 1.00 91.81 79 TYR A N 1
ATOM 611 C CA . TYR A 1 79 ? 20.035 1.090 -19.096 1.00 91.81 79 TYR A CA 1
ATOM 612 C C . TYR A 1 79 ? 18.681 0.835 -19.757 1.00 91.81 79 TYR A C 1
ATOM 614 O O . TYR A 1 79 ? 18.327 1.514 -20.721 1.00 91.81 79 TYR A O 1
ATOM 622 N N . GLY A 1 80 ? 17.899 -0.102 -19.213 1.00 95.25 80 GLY A N 1
ATOM 623 C CA . GLY A 1 80 ? 16.552 -0.372 -19.706 1.00 95.25 80 GLY A CA 1
ATOM 624 C C . GLY A 1 80 ? 15.636 0.849 -19.607 1.00 95.25 80 GLY A C 1
ATOM 625 O O . GLY A 1 80 ? 14.909 1.156 -20.552 1.00 95.25 80 GLY A O 1
ATOM 626 N N . LEU A 1 81 ? 15.716 1.595 -18.503 1.00 95.31 81 LEU A N 1
ATOM 627 C CA . LEU A 1 81 ? 14.948 2.827 -18.311 1.00 95.31 81 LEU A CA 1
ATOM 628 C C . LEU A 1 81 ? 15.416 3.958 -19.229 1.00 95.31 81 LEU A C 1
ATOM 630 O O . LEU A 1 81 ? 14.579 4.639 -19.821 1.00 95.31 81 LEU A O 1
ATOM 634 N N . ALA A 1 82 ? 16.730 4.157 -19.366 1.00 93.06 82 ALA A N 1
ATOM 635 C CA . ALA A 1 82 ? 17.299 5.204 -20.214 1.00 93.06 82 ALA A CA 1
ATOM 636 C C . ALA A 1 82 ? 16.933 5.009 -21.692 1.00 93.06 82 ALA A C 1
ATOM 638 O O . ALA A 1 82 ? 16.561 5.967 -22.369 1.00 93.06 82 ALA A O 1
ATOM 639 N N . GLU A 1 83 ? 16.969 3.763 -22.171 1.00 93.75 83 GLU A N 1
ATOM 640 C CA . GLU A 1 83 ? 16.717 3.435 -23.577 1.00 93.75 83 GLU A CA 1
ATOM 641 C C . GLU A 1 83 ? 15.284 2.981 -23.868 1.00 93.75 83 GLU A C 1
ATOM 643 O O . GLU A 1 83 ? 14.969 2.540 -24.976 1.00 93.75 83 GLU A O 1
ATOM 648 N N . THR A 1 84 ? 14.373 3.127 -22.903 1.00 94.50 84 THR A N 1
ATOM 649 C CA . THR A 1 84 ? 12.961 2.730 -23.020 1.00 94.50 84 THR A CA 1
ATOM 650 C C . THR A 1 84 ? 12.778 1.280 -23.496 1.00 94.50 84 THR A C 1
ATOM 652 O O . THR A 1 84 ? 11.958 0.991 -24.374 1.00 94.50 84 THR A O 1
ATOM 655 N N . ALA A 1 85 ? 13.598 0.375 -22.962 1.00 95.94 85 ALA A N 1
ATOM 656 C CA . ALA A 1 85 ? 13.624 -1.045 -23.294 1.00 95.94 85 ALA A CA 1
ATOM 657 C C . ALA A 1 85 ? 12.610 -1.794 -22.416 1.00 95.94 85 ALA A C 1
ATOM 659 O O . ALA A 1 85 ? 12.792 -1.942 -21.205 1.00 95.94 85 ALA A O 1
ATOM 660 N N . TYR A 1 86 ? 11.495 -2.200 -23.021 1.00 96.94 86 TYR A N 1
ATOM 661 C CA . TYR A 1 86 ? 10.342 -2.734 -22.304 1.00 96.94 86 TYR A CA 1
ATOM 662 C C . TYR A 1 86 ? 10.643 -4.087 -21.664 1.00 96.94 86 TYR A C 1
ATOM 664 O O . TYR A 1 86 ? 10.335 -4.288 -20.487 1.00 96.94 86 TYR A O 1
ATOM 672 N N . LEU A 1 87 ? 11.230 -5.013 -22.422 1.00 97.94 87 LEU A N 1
ATOM 673 C CA . LEU A 1 87 ? 11.449 -6.388 -21.970 1.00 97.94 87 LEU A CA 1
ATOM 674 C C . LEU A 1 87 ? 12.561 -6.461 -20.922 1.00 97.94 87 LEU A C 1
ATOM 676 O O . LEU A 1 87 ? 12.419 -7.182 -19.937 1.00 97.94 87 LEU A O 1
ATOM 680 N N . LEU A 1 88 ? 13.620 -5.670 -21.085 1.00 98.00 88 LEU A N 1
ATOM 681 C CA . LEU A 1 88 ? 14.725 -5.583 -20.140 1.00 98.00 88 LEU A CA 1
ATOM 682 C C . LEU A 1 88 ? 14.251 -5.076 -18.777 1.00 98.00 88 LEU A C 1
ATOM 684 O O . LEU A 1 88 ? 14.529 -5.701 -17.755 1.00 98.00 88 LEU A O 1
ATOM 688 N N . VAL A 1 89 ? 13.478 -3.984 -18.753 1.00 98.12 89 VAL A N 1
ATOM 689 C CA . VAL A 1 89 ? 12.901 -3.467 -17.502 1.00 98.12 89 VAL A CA 1
ATOM 690 C C . VAL A 1 89 ? 11.969 -4.504 -16.871 1.00 98.12 89 VAL A C 1
ATOM 692 O O . VAL A 1 89 ? 12.043 -4.720 -15.661 1.00 98.12 89 VAL A O 1
ATOM 695 N N . ALA A 1 90 ? 11.141 -5.189 -17.667 1.00 98.12 90 ALA A N 1
ATOM 696 C CA . ALA A 1 90 ? 10.256 -6.242 -17.170 1.00 98.12 90 ALA A CA 1
ATOM 697 C C . ALA A 1 90 ? 11.033 -7.387 -16.496 1.00 98.12 90 ALA A C 1
ATOM 699 O O . ALA A 1 90 ? 10.670 -7.807 -15.396 1.00 98.12 90 ALA A O 1
ATOM 700 N N . ALA A 1 91 ? 12.115 -7.858 -17.124 1.00 98.38 91 ALA A N 1
ATOM 701 C CA . ALA A 1 91 ? 12.956 -8.929 -16.596 1.00 98.38 91 ALA A CA 1
ATOM 702 C C . ALA A 1 91 ? 13.628 -8.525 -15.271 1.00 98.38 91 ALA A C 1
ATOM 704 O O . ALA A 1 91 ? 13.571 -9.277 -14.295 1.00 98.38 91 ALA A O 1
ATOM 705 N N . CYS A 1 92 ? 14.168 -7.303 -15.182 1.00 98.38 92 CYS A N 1
ATOM 706 C CA . CYS A 1 92 ? 14.735 -6.778 -13.935 1.00 98.38 92 CYS A CA 1
ATOM 707 C C . CYS A 1 92 ? 13.688 -6.687 -12.815 1.00 98.38 92 CYS A C 1
ATOM 709 O O . CYS A 1 92 ? 13.937 -7.122 -11.689 1.00 98.38 92 CYS A O 1
ATOM 711 N N . LEU A 1 93 ? 12.494 -6.163 -13.116 1.00 98.06 93 LEU A N 1
ATOM 712 C CA . LEU A 1 93 ? 11.401 -6.082 -12.145 1.00 98.06 93 LEU A CA 1
ATOM 713 C C . LEU A 1 93 ? 10.960 -7.469 -11.670 1.00 98.06 93 LEU A C 1
ATOM 715 O O . LEU A 1 93 ? 10.696 -7.646 -10.483 1.00 98.06 93 LEU A O 1
ATOM 719 N N . GLN A 1 94 ? 10.914 -8.461 -12.561 1.00 97.69 94 GLN A N 1
ATOM 720 C CA . GLN A 1 94 ? 10.563 -9.832 -12.197 1.00 97.69 94 GLN A CA 1
ATOM 721 C C . GLN A 1 94 ? 11.535 -10.412 -11.163 1.00 97.69 94 GLN A C 1
ATOM 723 O O . GLN A 1 94 ? 11.086 -11.040 -10.202 1.00 97.69 94 GLN A O 1
ATOM 728 N N . VAL A 1 95 ? 12.840 -10.175 -11.318 1.00 98.31 95 VAL A N 1
ATOM 729 C CA . VAL A 1 95 ? 13.834 -10.584 -10.317 1.00 98.31 95 VAL A CA 1
ATOM 730 C C . VAL A 1 95 ? 13.596 -9.862 -8.991 1.00 98.31 95 VAL A C 1
ATOM 732 O O . VAL A 1 95 ? 13.488 -10.522 -7.959 1.00 98.31 95 VAL A O 1
ATOM 735 N N . PHE A 1 96 ? 13.427 -8.534 -9.001 1.00 97.94 96 PHE A N 1
ATOM 736 C CA . PHE A 1 96 ? 13.186 -7.777 -7.765 1.00 97.94 96 PHE A CA 1
ATOM 737 C C . PHE A 1 96 ? 11.943 -8.265 -7.017 1.00 97.94 96 PHE A C 1
ATOM 739 O O . PHE A 1 96 ? 11.974 -8.387 -5.794 1.00 97.94 96 PHE A O 1
ATOM 746 N N . LEU A 1 97 ? 10.860 -8.565 -7.736 1.00 97.25 97 LEU A N 1
ATOM 747 C CA . LEU A 1 97 ? 9.614 -9.045 -7.142 1.00 97.25 97 LEU A CA 1
ATOM 748 C C . LEU A 1 97 ? 9.723 -10.485 -6.621 1.00 97.25 97 LEU A C 1
ATOM 750 O O . LEU A 1 97 ? 9.109 -10.803 -5.604 1.00 97.25 97 LEU A O 1
ATOM 754 N N . ARG A 1 98 ? 10.506 -11.352 -7.276 1.00 97.06 98 ARG A N 1
ATOM 755 C CA . ARG A 1 98 ? 10.738 -12.735 -6.823 1.00 97.06 98 ARG A CA 1
ATOM 756 C C . ARG A 1 98 ? 11.499 -12.791 -5.498 1.00 97.06 98 ARG A C 1
ATOM 758 O O . ARG A 1 98 ? 11.236 -13.673 -4.690 1.00 97.06 98 ARG A O 1
ATOM 765 N N . GLU A 1 99 ? 12.405 -11.845 -5.278 1.00 96.88 99 GLU A N 1
ATOM 766 C CA . GLU A 1 99 ? 13.267 -11.786 -4.093 1.00 96.88 99 GLU A CA 1
ATOM 767 C C . GLU A 1 99 ? 12.657 -10.983 -2.927 1.00 96.88 99 GLU A C 1
ATOM 769 O O . GLU A 1 99 ? 13.366 -10.609 -1.993 1.00 96.88 99 GLU A O 1
ATOM 774 N N . LEU A 1 100 ? 11.357 -10.672 -2.953 1.00 96.12 100 LEU A N 1
ATOM 775 C CA . LEU A 1 100 ? 10.693 -9.981 -1.843 1.00 96.12 100 LEU A CA 1
ATOM 776 C C . LEU A 1 100 ? 10.612 -10.864 -0.578 1.00 96.12 100 LEU A C 1
ATOM 778 O O . LEU A 1 100 ? 10.396 -12.071 -0.690 1.00 96.12 100 LEU A O 1
ATOM 782 N N . PRO A 1 101 ? 10.745 -10.281 0.633 1.00 95.44 101 PRO A N 1
ATOM 783 C CA . PRO A 1 101 ? 10.984 -8.858 0.911 1.00 95.44 101 PRO A CA 1
ATOM 784 C C . PRO A 1 101 ? 12.464 -8.438 0.799 1.00 95.44 101 PRO A C 1
ATOM 786 O O . PRO A 1 101 ? 12.769 -7.250 0.870 1.00 95.44 101 PRO A O 1
ATOM 789 N N . ASN A 1 102 ? 13.400 -9.373 0.594 1.00 95.31 102 ASN A N 1
ATOM 790 C CA . ASN A 1 102 ? 14.845 -9.108 0.634 1.00 95.31 102 ASN A CA 1
ATOM 791 C C . ASN A 1 102 ? 15.306 -8.035 -0.362 1.00 95.31 102 ASN A C 1
ATOM 793 O O . ASN A 1 102 ? 16.167 -7.220 -0.025 1.00 95.31 102 ASN A 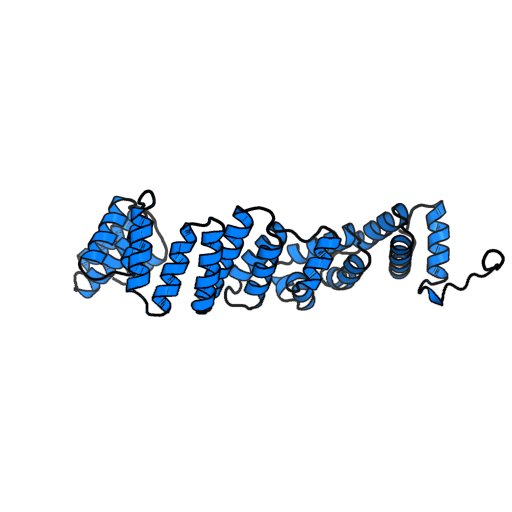O 1
ATOM 797 N N . SER A 1 103 ? 14.723 -7.986 -1.562 1.00 96.06 103 SER A N 1
ATOM 798 C CA . SER A 1 103 ? 15.041 -6.960 -2.564 1.00 96.06 103 SER A CA 1
ATOM 799 C C . SER A 1 103 ? 14.756 -5.533 -2.081 1.00 96.06 103 SER A C 1
ATOM 801 O O . SER A 1 103 ? 15.475 -4.612 -2.467 1.00 96.06 103 SER A O 1
ATOM 803 N N . MET A 1 104 ? 13.790 -5.335 -1.178 1.00 94.31 104 MET A N 1
ATOM 804 C CA . MET A 1 104 ? 13.467 -4.021 -0.606 1.00 94.31 104 MET A CA 1
ATOM 805 C C . MET A 1 104 ? 14.491 -3.533 0.424 1.00 94.31 104 MET A C 1
ATOM 807 O O . MET A 1 104 ? 14.499 -2.358 0.787 1.00 94.31 104 MET A O 1
ATOM 811 N N . HIS A 1 105 ? 15.406 -4.392 0.868 1.00 93.31 105 HIS A N 1
ATOM 812 C CA . HIS A 1 105 ? 16.547 -3.973 1.680 1.00 93.31 105 HIS A CA 1
ATOM 813 C C . HIS A 1 105 ? 17.696 -3.412 0.826 1.00 93.31 105 HIS A C 1
ATOM 815 O O . HIS A 1 105 ? 18.613 -2.778 1.354 1.00 93.31 105 HIS A O 1
ATOM 821 N N . ASN A 1 106 ? 17.654 -3.599 -0.499 1.00 94.56 106 ASN A N 1
ATOM 822 C CA . ASN A 1 106 ? 18.649 -3.057 -1.415 1.00 94.56 106 ASN A CA 1
ATOM 823 C C . ASN A 1 106 ? 18.351 -1.581 -1.740 1.00 94.56 106 ASN A C 1
ATOM 825 O O . ASN A 1 106 ? 17.299 -1.235 -2.276 1.00 94.56 106 ASN A O 1
ATOM 829 N N . GLN A 1 107 ? 19.313 -0.696 -1.465 1.00 93.25 107 GLN A N 1
ATOM 830 C CA . GLN A 1 107 ? 19.144 0.749 -1.658 1.00 93.25 107 GLN A CA 1
ATOM 831 C C . GLN A 1 107 ? 18.900 1.152 -3.119 1.00 93.25 107 GLN A C 1
ATOM 833 O O . GLN A 1 107 ? 18.142 2.091 -3.362 1.00 93.25 107 GLN A O 1
ATOM 838 N N . ASN A 1 108 ? 19.499 0.454 -4.089 1.00 91.94 108 ASN A N 1
ATOM 839 C CA . ASN A 1 108 ? 19.309 0.759 -5.509 1.00 91.94 108 ASN A CA 1
ATOM 840 C C . ASN A 1 108 ? 17.885 0.411 -5.953 1.00 91.94 108 ASN A C 1
ATOM 842 O O . ASN A 1 108 ? 17.227 1.214 -6.614 1.00 91.94 108 ASN A O 1
ATOM 846 N N . VAL A 1 109 ? 17.376 -0.739 -5.502 1.00 95.50 109 VAL A N 1
ATOM 847 C CA . VAL A 1 109 ? 15.991 -1.166 -5.748 1.00 95.50 109 VAL A CA 1
ATOM 848 C C . VAL A 1 109 ? 15.006 -0.197 -5.096 1.00 95.50 109 VAL A C 1
ATOM 850 O O . VAL A 1 109 ? 14.034 0.230 -5.718 1.00 95.50 109 VAL A O 1
ATOM 853 N N . MET A 1 110 ? 15.278 0.245 -3.869 1.00 95.19 110 MET A N 1
ATOM 854 C CA . MET A 1 110 ? 14.398 1.212 -3.215 1.00 95.19 110 MET A CA 1
ATOM 855 C C . MET A 1 110 ? 14.449 2.598 -3.849 1.00 95.19 110 MET A C 1
ATOM 857 O O . MET A 1 110 ? 13.423 3.273 -3.911 1.00 95.19 110 MET A O 1
ATOM 861 N N . LYS A 1 111 ? 15.599 3.027 -4.375 1.00 93.94 111 LYS A N 1
ATOM 862 C CA . LYS A 1 111 ? 15.702 4.276 -5.140 1.00 93.94 111 LYS A CA 1
ATOM 863 C C . LYS A 1 111 ? 14.831 4.236 -6.400 1.00 93.94 111 LYS A C 1
ATOM 865 O O . LYS A 1 111 ? 14.186 5.239 -6.708 1.00 93.94 111 LYS A O 1
ATOM 870 N N . LEU A 1 112 ? 14.781 3.085 -7.075 1.00 95.81 112 LEU A N 1
ATOM 871 C CA . LEU A 1 112 ? 13.923 2.847 -8.235 1.00 95.81 112 LEU A CA 1
ATOM 872 C C . LEU A 1 112 ? 12.433 2.959 -7.882 1.00 95.81 112 LEU A C 1
ATOM 874 O O . LEU A 1 112 ? 11.687 3.633 -8.586 1.00 95.81 112 LEU A O 1
ATOM 878 N N . PHE A 1 113 ? 11.984 2.326 -6.797 1.00 96.88 113 PHE A N 1
ATOM 879 C CA . PHE A 1 113 ? 10.555 2.316 -6.476 1.00 96.88 113 PHE A CA 1
ATOM 880 C C . PHE A 1 113 ? 10.077 3.578 -5.759 1.00 96.88 113 PHE A C 1
ATOM 882 O O . PHE A 1 113 ? 8.969 4.034 -6.023 1.00 96.88 113 PHE A O 1
ATOM 889 N N . CYS A 1 114 ? 10.879 4.172 -4.877 1.00 96.25 114 CYS A N 1
ATOM 890 C CA . CYS A 1 114 ? 10.417 5.265 -4.021 1.00 96.25 114 CYS A CA 1
ATOM 891 C C . CYS A 1 114 ? 10.492 6.652 -4.671 1.00 96.25 114 CYS A C 1
ATOM 893 O O . CYS A 1 114 ? 9.784 7.552 -4.226 1.00 96.25 114 CYS A O 1
ATOM 895 N N . SER A 1 115 ? 11.327 6.875 -5.688 1.00 93.75 115 SER A N 1
ATOM 896 C CA . SER A 1 115 ? 11.461 8.199 -6.316 1.00 93.75 115 SER A CA 1
ATOM 897 C C . SER A 1 115 ? 10.316 8.492 -7.294 1.00 93.75 115 SER A C 1
ATOM 899 O O . SER A 1 115 ? 9.953 7.640 -8.100 1.00 93.75 115 SER A O 1
ATOM 901 N N . SER A 1 116 ? 9.784 9.721 -7.274 1.00 93.25 116 SER A N 1
ATOM 902 C CA . SER A 1 116 ? 8.808 10.172 -8.280 1.00 93.25 116 SER A CA 1
ATOM 903 C C . SER A 1 116 ? 9.415 10.196 -9.692 1.00 93.25 116 SER A C 1
ATOM 905 O O . S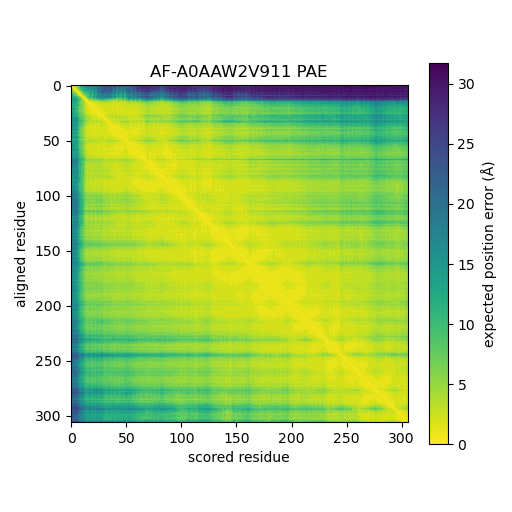ER A 1 116 ? 8.795 9.716 -10.634 1.00 93.25 116 SER A O 1
ATOM 907 N N . GLU A 1 117 ? 10.677 10.623 -9.832 1.00 94.12 117 GLU A N 1
ATOM 908 C CA . GLU A 1 117 ? 11.396 10.598 -11.118 1.00 94.12 117 GLU A CA 1
ATOM 909 C C . GLU A 1 117 ? 11.551 9.163 -11.643 1.00 94.12 117 GLU A C 1
ATOM 911 O O . GLU A 1 117 ? 11.342 8.887 -12.823 1.00 94.12 117 GLU A O 1
ATOM 916 N N . ALA A 1 118 ? 11.898 8.222 -10.762 1.00 93.56 118 ALA A N 1
ATOM 917 C CA . ALA A 1 118 ? 12.054 6.826 -11.152 1.00 93.56 118 ALA A CA 1
ATOM 918 C C . ALA A 1 118 ? 10.703 6.184 -11.507 1.00 93.56 118 ALA A C 1
ATOM 920 O O . ALA A 1 118 ? 10.624 5.446 -12.488 1.00 93.56 118 ALA A O 1
ATOM 921 N N . ARG A 1 119 ? 9.619 6.539 -10.799 1.00 96.19 119 ARG A N 1
ATOM 922 C CA . ARG A 1 119 ? 8.249 6.167 -11.184 1.00 96.19 119 ARG A CA 1
ATOM 923 C C . ARG A 1 119 ? 7.897 6.695 -12.575 1.00 96.19 119 ARG A C 1
ATOM 925 O O . ARG A 1 119 ? 7.303 5.961 -13.356 1.00 96.19 119 ARG A O 1
ATOM 932 N N . GLU A 1 120 ? 8.240 7.938 -12.906 1.00 96.00 120 GLU A N 1
ATOM 933 C CA . GLU A 1 120 ? 7.993 8.499 -14.243 1.00 96.00 120 GLU A CA 1
ATOM 934 C C . GLU A 1 120 ? 8.773 7.762 -15.335 1.00 96.00 120 GLU A C 1
ATOM 936 O O . GLU A 1 120 ? 8.203 7.469 -16.385 1.00 96.00 120 GLU A O 1
ATOM 941 N N . LYS A 1 121 ? 10.029 7.379 -15.073 1.00 95.88 121 LYS A N 1
ATOM 942 C CA . LYS A 1 121 ? 10.806 6.513 -15.977 1.00 95.88 121 LYS A CA 1
ATOM 943 C C . LYS A 1 121 ? 10.177 5.127 -16.120 1.00 95.88 121 LYS A C 1
ATOM 945 O O . LYS A 1 121 ? 10.060 4.612 -17.222 1.00 95.88 121 LYS A O 1
ATOM 950 N N . LEU A 1 122 ? 9.704 4.525 -15.031 1.00 97.25 122 LEU A N 1
ATOM 951 C CA . LEU A 1 122 ? 8.956 3.267 -15.103 1.00 97.25 122 LEU A CA 1
ATOM 952 C C . LEU A 1 122 ? 7.660 3.436 -15.908 1.00 97.25 122 LEU A C 1
ATOM 954 O O . LEU A 1 122 ? 7.289 2.548 -16.672 1.00 97.25 122 LEU A O 1
ATOM 958 N N . ALA A 1 123 ? 6.979 4.574 -15.771 1.00 96.19 123 ALA A N 1
ATOM 959 C CA . ALA A 1 123 ? 5.757 4.881 -16.504 1.00 96.19 123 ALA A CA 1
ATOM 960 C C . ALA A 1 123 ? 6.016 5.072 -18.004 1.00 96.19 123 ALA A C 1
ATOM 962 O O . ALA A 1 123 ? 5.228 4.580 -18.809 1.00 96.19 123 ALA A O 1
ATOM 963 N N . SER A 1 124 ? 7.119 5.723 -18.391 1.00 95.31 124 SER A N 1
ATOM 964 C CA . SER A 1 124 ? 7.475 5.916 -19.805 1.00 95.31 124 SER A CA 1
ATOM 965 C C . SER A 1 124 ? 7.777 4.599 -20.524 1.00 95.31 124 SER A C 1
ATOM 967 O O . SER A 1 124 ? 7.564 4.505 -21.731 1.00 95.31 124 SER A O 1
ATOM 969 N N . VAL A 1 125 ? 8.200 3.571 -19.782 1.00 95.50 125 VAL A N 1
ATOM 970 C CA . VAL A 1 125 ? 8.406 2.202 -20.281 1.00 95.50 125 VAL A CA 1
ATOM 971 C C . VAL A 1 125 ? 7.189 1.297 -20.009 1.00 95.50 125 VAL A C 1
ATOM 973 O O . VAL A 1 125 ? 7.210 0.118 -20.325 1.00 95.50 125 VAL A O 1
ATOM 976 N N . GLY A 1 126 ? 6.089 1.817 -19.459 1.00 95.25 126 GLY A N 1
ATOM 977 C CA . GLY A 1 126 ? 4.841 1.062 -19.274 1.00 95.25 126 GLY A CA 1
ATOM 978 C C . GLY A 1 126 ? 4.823 0.087 -18.090 1.00 95.25 126 GLY A C 1
ATOM 979 O O . GLY A 1 126 ? 3.946 -0.772 -18.028 1.00 95.25 126 GLY A O 1
ATOM 980 N N . HIS A 1 127 ? 5.751 0.228 -17.140 1.00 96.81 127 HIS A N 1
ATOM 981 C CA . HIS A 1 127 ? 5.892 -0.655 -15.973 1.00 96.81 127 HIS A CA 1
ATOM 982 C C . HIS A 1 127 ? 5.514 -0.011 -14.633 1.00 96.81 127 HIS A C 1
ATOM 984 O O . HIS A 1 127 ? 5.512 -0.684 -13.604 1.00 96.81 127 HIS A O 1
ATOM 990 N N . ALA A 1 128 ? 5.135 1.270 -14.612 1.00 96.81 128 ALA A N 1
ATOM 991 C CA . ALA A 1 128 ? 4.517 1.879 -13.433 1.00 96.81 128 ALA A CA 1
ATOM 992 C C . ALA A 1 128 ? 3.007 1.609 -13.425 1.00 96.81 128 ALA A C 1
ATOM 994 O O . ALA A 1 128 ? 2.278 2.078 -14.299 1.00 96.81 128 ALA A O 1
ATOM 995 N N . SER A 1 129 ? 2.519 0.884 -12.419 1.00 97.12 129 SER A N 1
ATOM 996 C CA . SER A 1 129 ? 1.095 0.573 -12.281 1.00 97.12 129 SER A CA 1
ATOM 997 C C . SER A 1 129 ? 0.640 0.608 -10.828 1.00 97.12 129 SER A C 1
ATOM 999 O O . SER A 1 129 ? 1.428 0.389 -9.907 1.00 97.12 129 SER A O 1
ATOM 1001 N N . PHE A 1 130 ? -0.660 0.828 -10.618 1.00 98.38 130 PHE A N 1
ATOM 1002 C CA . PHE A 1 130 ? -1.260 0.748 -9.288 1.00 98.38 130 PHE A CA 1
ATOM 1003 C C . PHE A 1 130 ? -1.012 -0.615 -8.632 1.00 98.38 130 PHE A C 1
ATOM 1005 O O . PHE A 1 130 ? -0.732 -0.671 -7.443 1.00 98.38 130 PHE A O 1
ATOM 1012 N N . LEU A 1 131 ? -1.085 -1.710 -9.398 1.00 97.69 131 LEU A N 1
ATOM 1013 C CA . LEU A 1 131 ? -0.906 -3.066 -8.872 1.00 97.69 131 LEU A CA 1
ATOM 1014 C C . LEU A 1 131 ? 0.514 -3.300 -8.351 1.00 97.69 131 LEU A C 1
ATOM 1016 O O . LEU A 1 131 ? 0.667 -3.866 -7.272 1.00 97.69 131 LEU A O 1
ATOM 1020 N N . LEU A 1 132 ? 1.530 -2.820 -9.077 1.00 97.88 132 LEU A N 1
ATOM 1021 C CA . LEU A 1 132 ? 2.921 -2.886 -8.628 1.00 97.88 132 LEU A CA 1
ATOM 1022 C C . LEU A 1 132 ? 3.081 -2.195 -7.271 1.00 97.88 132 LEU A C 1
ATOM 1024 O O . LEU A 1 132 ? 3.553 -2.803 -6.313 1.00 97.88 132 LEU A O 1
ATOM 1028 N N . TYR A 1 133 ? 2.642 -0.940 -7.174 1.00 98.50 133 TYR A N 1
ATOM 1029 C CA . TYR A 1 133 ? 2.792 -0.172 -5.942 1.00 98.50 133 TYR A CA 1
ATOM 1030 C C . TYR A 1 133 ? 1.889 -0.671 -4.815 1.00 98.50 133 TYR A C 1
ATOM 1032 O O . TYR A 1 133 ? 2.323 -0.690 -3.673 1.00 98.50 133 TYR A O 1
ATOM 1040 N N . SER A 1 134 ? 0.690 -1.170 -5.119 1.00 98.31 134 SER A N 1
ATOM 1041 C CA . SER A 1 134 ? -0.181 -1.819 -4.135 1.00 98.31 134 SER A CA 1
ATOM 1042 C C . SER A 1 134 ? 0.484 -3.044 -3.516 1.00 98.31 134 SER A C 1
ATOM 1044 O O . SER A 1 134 ? 0.368 -3.251 -2.310 1.00 98.31 134 SER A O 1
ATOM 1046 N N . PHE A 1 135 ? 1.162 -3.859 -4.326 1.00 97.81 135 PHE A N 1
ATOM 1047 C CA . PHE A 1 135 ? 1.855 -5.045 -3.840 1.00 97.81 135 PHE A CA 1
ATOM 1048 C C . PHE A 1 135 ? 3.078 -4.669 -2.997 1.00 97.81 135 PHE A C 1
ATOM 1050 O O . PHE A 1 135 ? 3.200 -5.129 -1.865 1.00 97.81 135 PHE A O 1
ATOM 1057 N N . LEU A 1 136 ? 3.924 -3.758 -3.488 1.00 98.19 136 LEU A N 1
ATOM 1058 C CA . LEU A 1 136 ? 5.091 -3.266 -2.745 1.00 98.19 136 LEU A CA 1
ATOM 1059 C C . LEU A 1 136 ? 4.699 -2.593 -1.421 1.00 98.19 136 LEU A C 1
ATOM 1061 O O . LEU A 1 136 ? 5.332 -2.836 -0.396 1.00 98.19 136 LEU A O 1
ATOM 1065 N N . SER A 1 137 ? 3.646 -1.772 -1.418 1.00 98.38 137 SER A N 1
ATOM 1066 C CA . SER A 1 137 ? 3.131 -1.132 -0.206 1.00 98.38 137 SER A CA 1
ATOM 1067 C C . SER A 1 137 ? 2.608 -2.144 0.806 1.00 98.38 137 SER A C 1
ATOM 1069 O O . SER A 1 137 ? 2.847 -1.957 1.995 1.00 98.38 137 SER A O 1
ATOM 1071 N N . GLN A 1 138 ? 1.939 -3.217 0.369 1.00 97.56 138 GLN A N 1
ATOM 1072 C CA . GLN A 1 138 ? 1.475 -4.270 1.275 1.00 97.56 138 GLN A CA 1
ATOM 1073 C C . GLN A 1 138 ? 2.654 -4.945 1.988 1.00 97.56 138 GLN A C 1
ATOM 1075 O O . GLN A 1 138 ? 2.647 -5.029 3.214 1.00 97.56 138 GLN A O 1
ATOM 1080 N N . ILE A 1 139 ? 3.689 -5.342 1.240 1.00 97.69 139 ILE A N 1
ATOM 1081 C CA . ILE A 1 139 ? 4.907 -5.935 1.814 1.00 97.69 139 ILE A CA 1
ATOM 1082 C C . ILE A 1 139 ? 5.591 -4.951 2.774 1.00 97.69 139 ILE A C 1
ATOM 1084 O O . ILE A 1 139 ? 5.945 -5.315 3.891 1.00 97.69 139 ILE A O 1
ATOM 1088 N N . ALA A 1 140 ? 5.708 -3.675 2.390 1.00 97.75 140 ALA A N 1
ATOM 1089 C CA . ALA A 1 140 ? 6.299 -2.645 3.245 1.00 97.75 140 ALA A CA 1
ATOM 1090 C C . ALA A 1 140 ? 5.519 -2.433 4.554 1.00 97.75 140 ALA A C 1
ATOM 1092 O O . ALA A 1 140 ? 6.117 -2.221 5.608 1.00 97.75 140 ALA A O 1
ATOM 1093 N N . MET A 1 141 ? 4.183 -2.479 4.498 1.00 97.81 141 MET A N 1
ATOM 1094 C CA . MET A 1 141 ? 3.322 -2.357 5.676 1.00 97.81 141 MET A CA 1
ATOM 1095 C C . MET A 1 141 ? 3.450 -3.558 6.620 1.00 97.81 141 MET A C 1
ATOM 1097 O O . MET A 1 141 ? 3.348 -3.366 7.831 1.00 97.81 141 MET A O 1
ATOM 1101 N N . GLU A 1 142 ? 3.661 -4.763 6.085 1.00 96.62 142 GLU A N 1
ATOM 1102 C CA . GLU A 1 142 ? 3.880 -5.985 6.869 1.00 96.62 142 GLU A CA 1
ATOM 1103 C C . GLU A 1 142 ? 5.253 -6.000 7.555 1.00 96.62 142 GLU A C 1
ATOM 1105 O O . GLU A 1 142 ? 5.330 -6.353 8.732 1.00 96.62 142 GLU A O 1
ATOM 1110 N N . GLU A 1 143 ? 6.307 -5.563 6.860 1.00 95.75 143 GLU A N 1
ATOM 1111 C CA . GLU A 1 143 ? 7.673 -5.497 7.401 1.00 95.75 143 GLU A CA 1
ATOM 1112 C C . GLU A 1 143 ? 7.838 -4.356 8.421 1.00 95.75 143 GLU A C 1
ATOM 1114 O O . GLU A 1 143 ? 8.241 -4.576 9.565 1.00 95.75 143 GLU A O 1
ATOM 1119 N N . ASP A 1 144 ? 7.514 -3.120 8.025 1.00 96.38 144 ASP A N 1
ATOM 1120 C CA . ASP A 1 144 ? 7.556 -1.948 8.902 1.00 96.38 144 ASP A CA 1
ATOM 1121 C C . ASP A 1 144 ? 6.587 -0.855 8.431 1.00 96.38 144 ASP A C 1
ATOM 1123 O O . ASP A 1 144 ? 6.917 0.062 7.664 1.00 96.38 144 ASP A O 1
ATOM 1127 N N . MET A 1 145 ? 5.377 -0.901 8.987 1.00 96.69 145 MET A N 1
ATOM 1128 C CA . MET A 1 145 ? 4.331 0.090 8.749 1.00 96.69 145 MET A CA 1
ATOM 1129 C C . MET A 1 145 ? 4.762 1.532 9.058 1.00 96.69 145 MET A C 1
ATOM 1131 O O . MET A 1 145 ? 4.196 2.462 8.486 1.00 96.69 145 MET A O 1
ATOM 1135 N N . LYS A 1 146 ? 5.738 1.758 9.948 1.00 97.31 146 LYS A N 1
ATOM 1136 C CA . LYS A 1 146 ? 6.152 3.107 10.373 1.00 97.31 146 LYS A CA 1
ATOM 1137 C C . LYS A 1 146 ? 7.268 3.691 9.516 1.00 97.31 146 LYS A C 1
ATOM 1139 O O . LYS A 1 146 ? 7.572 4.878 9.667 1.00 97.31 146 LYS A O 1
ATOM 1144 N N . SER A 1 147 ? 7.866 2.899 8.630 1.00 96.81 147 SER A N 1
ATOM 1145 C CA . SER A 1 147 ? 9.013 3.331 7.840 1.00 96.81 147 SER A CA 1
ATOM 1146 C C . SER A 1 147 ? 8.661 4.466 6.867 1.00 96.81 147 SER A C 1
ATOM 1148 O O . SER A 1 147 ? 7.529 4.617 6.396 1.00 96.81 147 SER A O 1
ATOM 1150 N N . ASN A 1 148 ? 9.661 5.283 6.523 1.00 96.50 148 ASN A N 1
ATOM 1151 C CA . ASN A 1 148 ? 9.520 6.271 5.448 1.00 96.50 148 ASN A CA 1
ATOM 1152 C C . ASN A 1 148 ? 9.320 5.596 4.086 1.00 96.50 148 ASN A C 1
ATOM 1154 O O . ASN A 1 148 ? 8.580 6.117 3.258 1.00 96.50 148 ASN A O 1
ATOM 1158 N N . THR A 1 149 ? 9.924 4.425 3.882 1.00 96.06 149 THR A N 1
ATOM 1159 C CA . THR A 1 149 ? 9.752 3.613 2.675 1.00 96.06 149 THR A CA 1
ATOM 1160 C C . THR A 1 149 ? 8.284 3.279 2.424 1.00 96.06 149 THR A C 1
ATOM 1162 O O . THR A 1 149 ? 7.793 3.491 1.318 1.00 96.06 149 THR A O 1
ATOM 1165 N N . THR A 1 150 ? 7.563 2.836 3.455 1.00 98.12 150 THR A N 1
ATOM 1166 C CA . THR A 1 150 ? 6.133 2.511 3.362 1.00 98.12 150 THR A CA 1
ATOM 1167 C C . THR A 1 150 ? 5.313 3.716 2.909 1.00 98.12 150 THR A C 1
ATOM 1169 O O . THR A 1 150 ? 4.468 3.593 2.023 1.00 98.12 150 THR A O 1
ATOM 1172 N N . VAL A 1 151 ? 5.602 4.902 3.457 1.00 98.25 151 VAL A N 1
ATOM 1173 C CA . VAL A 1 151 ? 4.948 6.151 3.037 1.00 98.25 151 VAL A CA 1
ATOM 1174 C C . VAL A 1 151 ? 5.259 6.469 1.577 1.00 98.25 151 VAL A C 1
ATOM 1176 O O . VAL A 1 151 ? 4.331 6.695 0.807 1.00 98.25 151 VAL A O 1
ATOM 1179 N N . MET A 1 152 ? 6.533 6.439 1.179 1.00 98.06 152 MET A N 1
ATOM 1180 C CA . MET A 1 152 ? 6.935 6.761 -0.194 1.00 98.06 152 MET A CA 1
ATOM 1181 C C . MET A 1 152 ? 6.276 5.822 -1.209 1.00 98.06 152 MET A C 1
ATOM 1183 O O . MET A 1 152 ? 5.769 6.288 -2.224 1.00 98.06 152 MET A O 1
ATOM 1187 N N . LEU A 1 153 ? 6.222 4.516 -0.936 1.00 98.50 153 LEU A N 1
ATOM 1188 C CA . LEU A 1 153 ? 5.556 3.551 -1.817 1.00 98.50 153 LEU A CA 1
ATOM 1189 C C . LEU A 1 153 ? 4.051 3.811 -1.924 1.00 98.50 153 LEU A C 1
ATOM 1191 O O . LEU A 1 153 ? 3.505 3.768 -3.024 1.00 98.50 153 LEU A O 1
ATOM 1195 N N . LEU A 1 154 ? 3.387 4.136 -0.811 1.00 98.50 154 LEU A N 1
ATOM 1196 C CA . LEU A 1 154 ? 1.967 4.491 -0.819 1.00 98.50 154 LEU A CA 1
ATOM 1197 C C . LEU A 1 154 ? 1.695 5.808 -1.565 1.00 98.50 154 LEU A C 1
ATOM 1199 O O . LEU A 1 154 ? 0.683 5.923 -2.250 1.00 98.50 154 LEU A O 1
ATOM 1203 N N . GLU A 1 155 ? 2.592 6.793 -1.497 1.00 98.25 155 GLU A N 1
ATOM 1204 C CA . GLU A 1 155 ? 2.491 8.005 -2.322 1.00 98.25 155 GLU A CA 1
ATOM 1205 C C . GLU A 1 155 ? 2.584 7.670 -3.816 1.00 98.25 155 GLU A C 1
ATOM 1207 O O . GLU A 1 155 ? 1.763 8.142 -4.605 1.00 98.25 155 GLU A O 1
ATOM 1212 N N . ARG A 1 156 ? 3.517 6.794 -4.213 1.00 98.25 156 ARG A N 1
ATOM 1213 C CA . ARG A 1 156 ? 3.596 6.308 -5.601 1.00 98.25 156 ARG A CA 1
ATOM 1214 C C . ARG A 1 156 ? 2.350 5.501 -5.994 1.00 98.25 156 ARG A C 1
ATOM 1216 O O . ARG A 1 156 ? 1.873 5.629 -7.119 1.00 98.25 156 ARG A O 1
ATOM 1223 N N . MET A 1 157 ? 1.769 4.730 -5.070 1.00 98.31 157 MET A N 1
ATOM 1224 C CA . MET A 1 157 ? 0.493 4.031 -5.270 1.00 98.31 157 MET A CA 1
ATOM 1225 C C . MET A 1 157 ? -0.654 5.010 -5.555 1.00 98.31 157 MET A C 1
ATOM 1227 O O . MET A 1 157 ? -1.438 4.767 -6.473 1.00 98.31 157 MET A O 1
ATOM 1231 N N . VAL A 1 158 ? -0.733 6.132 -4.825 1.00 98.12 158 VAL A N 1
ATOM 1232 C CA . VAL A 1 158 ? -1.704 7.210 -5.097 1.00 98.12 158 VAL A CA 1
ATOM 1233 C C . VAL A 1 158 ? -1.477 7.813 -6.483 1.00 98.12 158 VAL A C 1
ATOM 1235 O O . VAL A 1 158 ? -2.439 8.002 -7.224 1.00 98.12 158 VAL A O 1
ATOM 1238 N N . GLU A 1 159 ? -0.227 8.093 -6.856 1.00 97.56 159 GLU A N 1
ATOM 1239 C CA . GLU A 1 159 ? 0.122 8.652 -8.172 1.00 97.56 159 GLU A CA 1
ATOM 1240 C C . GLU A 1 159 ? -0.219 7.714 -9.336 1.00 97.56 159 GLU A C 1
ATOM 1242 O O . GLU A 1 159 ? -0.521 8.177 -10.435 1.00 97.56 159 GLU A O 1
ATOM 1247 N N . CYS A 1 160 ? -0.193 6.402 -9.104 1.00 97.81 160 CYS A N 1
ATOM 1248 C CA . CYS A 1 160 ? -0.561 5.391 -10.091 1.00 97.81 160 CYS A CA 1
ATOM 1249 C C . CYS A 1 160 ? -2.056 5.026 -10.091 1.00 97.81 160 CYS A C 1
ATOM 1251 O O . CYS A 1 160 ? -2.465 4.187 -10.897 1.00 97.81 160 CYS A O 1
ATOM 1253 N N . ALA A 1 161 ? -2.878 5.611 -9.214 1.00 97.81 161 ALA A N 1
ATOM 1254 C CA . ALA A 1 161 ? -4.311 5.341 -9.172 1.00 97.81 161 ALA A CA 1
ATOM 1255 C C . ALA A 1 161 ? -5.028 5.955 -10.388 1.00 97.81 161 ALA A C 1
ATOM 1257 O O . ALA A 1 161 ? -4.964 7.158 -10.630 1.00 97.81 161 ALA A O 1
ATOM 1258 N N . THR A 1 162 ? -5.756 5.123 -11.132 1.00 96.25 162 THR A N 1
ATOM 1259 C CA . THR A 1 162 ? -6.465 5.511 -12.371 1.00 96.25 162 THR A CA 1
ATOM 1260 C C . THR A 1 162 ? -7.985 5.509 -12.228 1.00 96.25 162 THR A C 1
ATOM 1262 O O . THR A 1 162 ? -8.677 6.131 -13.028 1.00 96.25 162 THR A O 1
ATOM 1265 N N . VAL A 1 163 ? -8.511 4.833 -11.203 1.00 96.94 163 VAL A N 1
ATOM 1266 C CA . VAL A 1 163 ? -9.949 4.727 -10.916 1.00 96.94 163 VAL A CA 1
ATOM 1267 C C . VAL A 1 163 ? -10.242 5.037 -9.448 1.00 96.94 163 VAL A C 1
ATOM 1269 O O . VAL A 1 163 ? -9.366 4.924 -8.588 1.00 96.94 163 VAL A O 1
ATOM 1272 N N . ASP A 1 164 ? -11.486 5.401 -9.139 1.00 97.06 164 ASP A N 1
ATOM 1273 C CA . ASP A 1 164 ? -11.848 5.959 -7.829 1.00 97.06 164 ASP A CA 1
ATOM 1274 C C . ASP A 1 164 ? -11.524 5.032 -6.654 1.00 97.06 164 ASP A C 1
ATOM 1276 O O . ASP A 1 164 ? -10.928 5.473 -5.671 1.00 97.06 164 ASP A O 1
ATOM 1280 N N . TRP A 1 165 ? -11.833 3.735 -6.760 1.00 97.25 165 TRP A N 1
ATOM 1281 C CA . TRP A 1 165 ? -11.575 2.785 -5.671 1.00 97.25 165 TRP A CA 1
ATOM 1282 C C . TRP A 1 165 ? -10.076 2.633 -5.360 1.00 97.25 165 TRP A C 1
ATOM 1284 O O . TRP A 1 165 ? -9.703 2.426 -4.206 1.00 97.25 165 TRP A O 1
ATOM 1294 N N . GLN A 1 166 ? -9.203 2.787 -6.363 1.00 98.25 166 GLN A N 1
ATOM 1295 C CA . GLN A 1 166 ? -7.748 2.743 -6.180 1.00 98.25 166 GLN A CA 1
ATOM 1296 C C . GLN A 1 166 ? -7.277 3.937 -5.350 1.00 98.25 166 GLN A C 1
ATOM 1298 O O . GLN A 1 166 ? -6.528 3.783 -4.385 1.00 98.25 166 GLN A O 1
ATOM 1303 N N . LYS A 1 167 ? -7.777 5.130 -5.689 1.00 97.94 167 LYS A N 1
ATOM 1304 C CA . LYS A 1 167 ? -7.478 6.366 -4.963 1.00 97.94 167 LYS A CA 1
ATOM 1305 C C . LYS A 1 167 ? -8.018 6.314 -3.533 1.00 97.94 167 LYS A C 1
ATOM 1307 O O . LYS A 1 167 ? -7.313 6.687 -2.600 1.00 97.94 167 LYS A O 1
ATOM 1312 N N . GLN A 1 168 ? -9.239 5.812 -3.354 1.00 98.38 168 GLN A N 1
ATOM 1313 C CA . GLN A 1 168 ? -9.851 5.574 -2.045 1.00 98.38 168 GLN A CA 1
ATOM 1314 C C . GLN A 1 168 ? -8.974 4.681 -1.159 1.00 98.38 168 GLN A C 1
ATOM 1316 O O . GLN A 1 168 ? -8.664 5.064 -0.028 1.00 98.38 168 GLN A O 1
ATOM 1321 N N . LEU A 1 169 ? -8.550 3.526 -1.684 1.00 98.19 169 LEU A N 1
ATOM 1322 C CA . LEU A 1 169 ? -7.729 2.558 -0.960 1.00 98.19 169 LEU A CA 1
ATOM 1323 C C . LEU A 1 169 ? -6.371 3.148 -0.565 1.00 98.19 169 LEU A C 1
ATOM 1325 O O . LEU A 1 169 ? -6.009 3.106 0.610 1.00 98.19 169 LEU A O 1
ATOM 1329 N N . ALA A 1 170 ? -5.651 3.741 -1.518 1.00 98.44 170 ALA A N 1
ATOM 1330 C CA . ALA A 1 170 ? -4.310 4.268 -1.280 1.00 98.44 170 ALA A CA 1
ATOM 1331 C C . ALA A 1 170 ? -4.313 5.422 -0.256 1.00 98.44 170 ALA A C 1
ATOM 1333 O O . ALA A 1 170 ? -3.505 5.439 0.674 1.00 98.44 170 ALA A O 1
ATOM 1334 N N . LEU A 1 171 ? -5.278 6.349 -0.352 1.00 98.75 171 LEU A N 1
ATOM 1335 C CA . LEU A 1 171 ? -5.435 7.435 0.625 1.00 98.75 171 LEU A CA 1
ATOM 1336 C C . LEU A 1 171 ? -5.823 6.907 2.014 1.00 98.75 171 LEU A C 1
ATOM 1338 O O . LEU A 1 171 ? -5.330 7.407 3.027 1.00 98.75 171 LEU A O 1
ATOM 1342 N N . HIS A 1 172 ? -6.686 5.887 2.082 1.00 98.69 172 HIS A N 1
ATOM 1343 C CA . HIS A 1 172 ? -7.034 5.241 3.346 1.00 98.69 172 HIS A CA 1
ATOM 1344 C C . HIS A 1 172 ? -5.809 4.581 3.996 1.00 98.69 172 HIS A C 1
ATOM 1346 O O . HIS A 1 172 ? -5.567 4.786 5.186 1.00 98.69 172 HIS A O 1
ATOM 1352 N N . GLN A 1 173 ? -5.009 3.841 3.222 1.00 98.62 173 GLN A N 1
ATOM 1353 C CA . GLN A 1 173 ? -3.789 3.192 3.707 1.00 98.62 173 GLN A CA 1
ATOM 1354 C C . GLN A 1 173 ? -2.740 4.208 4.182 1.00 98.62 173 GLN A C 1
ATOM 1356 O O . GLN A 1 173 ? -2.170 4.011 5.257 1.00 98.62 173 GLN A O 1
ATOM 1361 N N . LEU A 1 174 ? -2.554 5.332 3.476 1.00 98.62 174 LEU A N 1
ATOM 1362 C CA . LEU A 1 174 ? -1.732 6.452 3.964 1.00 98.62 174 LEU A CA 1
ATOM 1363 C C . LEU A 1 174 ? -2.230 6.968 5.316 1.00 98.62 174 LEU A C 1
ATOM 1365 O O . LEU A 1 174 ? -1.438 7.143 6.241 1.00 98.62 174 LEU A O 1
ATOM 1369 N N . GLY A 1 175 ? -3.544 7.158 5.467 1.00 98.62 175 GLY A N 1
ATOM 1370 C CA . GLY A 1 175 ? -4.148 7.544 6.743 1.00 98.62 175 GLY A CA 1
ATOM 1371 C C . GLY A 1 175 ? -3.833 6.553 7.865 1.00 98.62 175 GLY A C 1
ATOM 1372 O O . GLY A 1 175 ? -3.447 6.966 8.961 1.00 98.62 175 GLY A O 1
ATOM 1373 N N . CYS A 1 176 ? -3.934 5.251 7.588 1.00 98.62 176 CYS A N 1
ATOM 1374 C CA . CYS A 1 176 ? -3.593 4.189 8.534 1.00 98.62 176 CYS A CA 1
ATOM 1375 C C . CYS A 1 176 ? -2.115 4.232 8.940 1.00 98.62 176 CYS A C 1
ATOM 1377 O O . CYS A 1 176 ? -1.817 4.207 10.134 1.00 98.62 176 CYS A O 1
ATOM 1379 N N . VAL A 1 177 ? -1.199 4.356 7.976 1.00 98.62 177 VAL A N 1
ATOM 1380 C CA . VAL A 1 177 ? 0.248 4.454 8.229 1.00 98.62 177 VAL A CA 1
ATOM 1381 C C . VAL A 1 177 ? 0.584 5.674 9.084 1.00 98.62 177 VAL A C 1
ATOM 1383 O O . VAL A 1 177 ? 1.272 5.547 10.097 1.00 98.62 177 VAL A O 1
ATOM 1386 N N . MET A 1 178 ? 0.041 6.848 8.754 1.00 98.62 178 MET A N 1
ATOM 1387 C CA . MET A 1 178 ? 0.270 8.056 9.553 1.00 98.62 178 MET A CA 1
ATOM 1388 C C . MET A 1 178 ? -0.317 7.942 10.964 1.00 98.62 178 MET A C 1
ATOM 1390 O O . MET A 1 178 ? 0.271 8.444 11.925 1.00 98.62 178 MET A O 1
ATOM 1394 N N . LEU A 1 179 ? -1.462 7.267 11.120 1.00 98.38 179 LEU A N 1
ATOM 1395 C CA . LEU A 1 179 ? -2.061 7.019 12.431 1.00 98.38 179 LEU A CA 1
ATOM 1396 C C . LEU A 1 179 ? -1.132 6.161 13.300 1.00 98.38 179 LEU A C 1
ATOM 1398 O O . LEU A 1 179 ? -0.915 6.492 14.467 1.00 98.38 179 LEU A O 1
ATOM 1402 N N . GLU A 1 180 ? -0.555 5.107 12.723 1.00 98.12 180 GLU A N 1
ATOM 1403 C CA . GLU A 1 180 ? 0.376 4.203 13.403 1.00 98.12 180 GLU A CA 1
ATOM 1404 C C . GLU A 1 180 ? 1.717 4.889 13.726 1.00 98.12 180 GLU A C 1
ATOM 1406 O O . GLU A 1 180 ? 2.263 4.717 14.821 1.00 98.12 180 GLU A O 1
ATOM 1411 N N . ARG A 1 181 ? 2.193 5.784 12.849 1.00 98.00 181 ARG A N 1
ATOM 1412 C CA . ARG A 1 181 ? 3.326 6.697 13.113 1.00 98.00 181 ARG A CA 1
ATOM 1413 C C . ARG A 1 181 ? 3.035 7.755 14.183 1.00 98.00 181 ARG A C 1
ATOM 1415 O O . ARG A 1 181 ? 3.940 8.476 14.593 1.00 98.00 181 ARG A O 1
ATOM 1422 N N . LYS A 1 182 ? 1.796 7.834 14.683 1.00 98.12 182 LYS A N 1
ATOM 1423 C CA . LYS A 1 182 ? 1.307 8.857 15.628 1.00 98.12 182 LYS A CA 1
ATOM 1424 C C . LYS A 1 182 ? 1.312 10.278 15.053 1.00 98.12 182 LYS A C 1
ATOM 1426 O O . LYS A 1 182 ? 1.204 11.258 15.793 1.00 98.12 182 LYS A O 1
ATOM 1431 N N . GLU A 1 183 ? 1.356 10.405 13.732 1.00 98.38 183 GLU A N 1
ATOM 1432 C CA . GLU A 1 183 ? 1.292 11.667 12.992 1.00 98.38 183 GLU A CA 1
ATOM 1433 C C . GLU A 1 183 ? -0.174 12.054 12.762 1.00 98.38 183 GLU A C 1
ATOM 1435 O O . GLU A 1 183 ? -0.690 12.123 11.649 1.00 98.38 183 GLU A O 1
ATOM 1440 N N . TYR A 1 184 ? -0.898 12.285 13.860 1.00 98.44 184 TYR A N 1
ATOM 1441 C CA . TYR A 1 184 ? -2.364 12.356 13.847 1.00 98.44 184 TYR A CA 1
ATOM 1442 C C . TYR A 1 184 ? -2.944 13.478 12.979 1.00 98.44 184 TYR A C 1
ATOM 1444 O O . TYR A 1 184 ? -4.070 13.362 12.500 1.00 98.44 184 TYR A O 1
ATOM 1452 N N . LYS A 1 185 ? -2.209 14.581 12.793 1.00 98.25 185 LYS A N 1
ATOM 1453 C CA . LYS A 1 185 ? -2.649 15.669 11.909 1.00 98.25 185 LYS A CA 1
ATOM 1454 C C . LYS A 1 185 ? -2.654 15.222 10.450 1.00 98.25 185 LYS A C 1
ATOM 1456 O O . LYS A 1 185 ? -3.614 15.516 9.748 1.00 98.25 185 LYS A O 1
ATOM 1461 N N . ASP A 1 186 ? -1.619 14.515 10.017 1.00 98.06 186 ASP A N 1
ATOM 1462 C CA . ASP A 1 186 ? -1.503 14.058 8.634 1.00 98.06 186 ASP A CA 1
ATOM 1463 C C . ASP A 1 186 ? -2.371 12.825 8.391 1.00 98.06 186 ASP A C 1
ATOM 1465 O O . ASP A 1 186 ? -3.063 12.770 7.379 1.00 98.06 186 ASP A O 1
ATOM 1469 N N . ALA A 1 187 ? -2.489 11.927 9.377 1.00 98.69 187 ALA A N 1
ATOM 1470 C CA . ALA A 1 187 ? -3.470 10.841 9.354 1.00 98.69 187 ALA A CA 1
ATOM 1471 C C . ALA A 1 187 ? -4.886 11.359 9.084 1.00 98.69 187 ALA A C 1
ATOM 1473 O O . ALA A 1 187 ? -5.574 10.871 8.190 1.00 98.69 187 ALA A O 1
ATOM 1474 N N . GLN A 1 188 ? -5.303 12.395 9.819 1.00 98.44 188 GLN A N 1
ATOM 1475 C CA . GLN A 1 188 ? -6.605 13.021 9.621 1.00 98.44 188 GLN A CA 1
ATOM 1476 C C . GLN A 1 188 ? -6.774 13.561 8.193 1.00 98.44 188 GLN A C 1
ATOM 1478 O O . GLN A 1 188 ? -7.794 13.272 7.575 1.00 98.44 188 GLN A O 1
ATOM 1483 N N . LYS A 1 189 ? -5.784 14.284 7.649 1.00 98.56 189 LYS A N 1
ATOM 1484 C CA . LYS A 1 189 ? -5.849 14.821 6.275 1.00 98.56 189 LYS A CA 1
ATOM 1485 C C . LYS A 1 189 ? -6.001 13.718 5.227 1.00 98.56 189 LYS A C 1
ATOM 1487 O O . LYS A 1 189 ? -6.798 13.858 4.300 1.00 98.56 189 LYS A O 1
ATOM 1492 N N . TRP A 1 190 ? -5.249 12.625 5.360 1.00 98.69 190 TRP A N 1
ATOM 1493 C CA . TRP A 1 190 ? -5.321 11.505 4.419 1.00 98.69 190 TRP A CA 1
ATOM 1494 C C . TRP A 1 190 ? -6.661 10.779 4.495 1.00 98.69 190 TRP A C 1
ATOM 1496 O O . TRP A 1 190 ? -7.266 10.506 3.459 1.00 98.69 190 TRP A O 1
ATOM 1506 N N . PHE A 1 191 ? -7.187 10.554 5.701 1.00 98.81 191 PHE A N 1
ATOM 1507 C CA . PHE A 1 191 ? -8.530 10.002 5.860 1.00 98.81 191 PHE A CA 1
ATOM 1508 C C . PHE A 1 191 ? -9.612 10.932 5.303 1.00 98.81 191 PHE A C 1
ATOM 1510 O O . PHE A 1 191 ? -10.500 10.453 4.605 1.00 98.81 191 PHE A O 1
ATOM 1517 N N . GLU A 1 192 ? -9.534 12.243 5.539 1.00 98.69 192 GLU A N 1
ATOM 1518 C CA . GLU A 1 192 ? -10.460 13.225 4.955 1.00 98.69 192 GLU A CA 1
ATOM 1519 C C . GLU A 1 192 ? -10.392 13.215 3.422 1.00 98.69 192 GLU A C 1
ATOM 1521 O O . GLU A 1 192 ? -11.428 13.233 2.760 1.00 98.69 192 GLU A O 1
ATOM 1526 N N . SER A 1 193 ? -9.191 13.097 2.852 1.00 98.50 193 SER A N 1
ATOM 1527 C CA . SER A 1 193 ? -8.994 12.958 1.403 1.00 98.50 193 SER A CA 1
ATOM 1528 C C . SER A 1 193 ? -9.603 11.657 0.868 1.00 98.50 193 SER A C 1
ATOM 1530 O O . SER A 1 193 ? -10.229 11.655 -0.190 1.00 98.50 193 SER A O 1
ATOM 1532 N N . ALA A 1 194 ? -9.480 10.551 1.607 1.00 98.69 194 ALA A N 1
ATOM 1533 C CA . ALA A 1 194 ? -10.118 9.283 1.258 1.00 98.69 194 ALA A CA 1
ATOM 1534 C C . ALA A 1 194 ? -11.655 9.381 1.315 1.00 98.69 194 ALA A C 1
ATOM 1536 O O . ALA A 1 194 ? -12.327 8.863 0.426 1.00 98.69 194 ALA A O 1
ATOM 1537 N N . VAL A 1 195 ? -12.216 10.083 2.309 1.00 98.25 195 VAL A N 1
ATOM 1538 C CA . VAL A 1 195 ? -13.663 10.360 2.398 1.00 98.25 195 VAL A CA 1
ATOM 1539 C C . VAL A 1 195 ? -14.128 11.192 1.203 1.00 98.25 195 VAL A C 1
ATOM 1541 O O . VAL A 1 195 ? -15.125 10.842 0.580 1.00 98.25 195 VAL A O 1
ATOM 1544 N N . GLN A 1 196 ? -13.387 12.242 0.834 1.00 97.88 196 GLN A N 1
ATOM 1545 C CA . GLN A 1 196 ? -13.681 13.058 -0.352 1.00 97.88 196 GLN A CA 1
ATOM 1546 C C . GLN A 1 196 ? -13.623 12.244 -1.651 1.00 97.88 196 GLN A C 1
ATOM 1548 O O . GLN A 1 196 ? -14.375 12.521 -2.579 1.00 97.88 196 GLN A O 1
ATOM 1553 N N . ALA A 1 197 ? -12.769 11.219 -1.708 1.00 97.19 197 ALA A N 1
ATOM 1554 C CA . ALA A 1 197 ? -12.706 10.275 -2.820 1.00 97.19 197 ALA A CA 1
ATOM 1555 C C . ALA A 1 197 ? -13.825 9.211 -2.799 1.00 97.19 197 ALA A C 1
ATOM 1557 O O . ALA A 1 197 ? -13.893 8.402 -3.720 1.00 97.19 197 ALA A O 1
ATOM 1558 N N . GLY A 1 198 ? -14.688 9.183 -1.775 1.00 96.44 198 GLY A N 1
ATOM 1559 C CA . GLY A 1 198 ? -15.828 8.264 -1.652 1.00 96.44 198 GLY A CA 1
ATOM 1560 C C . GLY A 1 198 ? -15.660 7.133 -0.629 1.00 96.44 198 GLY A C 1
ATOM 1561 O O . GLY A 1 198 ? -16.576 6.333 -0.448 1.00 96.44 198 GLY A O 1
ATOM 1562 N N . HIS A 1 199 ? -14.531 7.053 0.083 1.00 97.56 199 HIS A N 1
ATOM 1563 C CA . HIS A 1 199 ? -14.283 6.002 1.076 1.00 97.56 199 HIS A CA 1
ATOM 1564 C C . HIS A 1 199 ? -14.898 6.347 2.443 1.00 97.56 199 HIS A C 1
ATOM 1566 O O . HIS A 1 199 ? -14.203 6.778 3.366 1.00 97.56 199 HIS A O 1
ATOM 1572 N N . VAL A 1 200 ? -16.210 6.148 2.594 1.00 95.25 200 VAL A N 1
ATOM 1573 C CA . VAL A 1 200 ? -16.979 6.515 3.807 1.00 95.25 200 VAL A CA 1
ATOM 1574 C C . VAL A 1 200 ? -16.377 5.935 5.093 1.00 95.25 200 VAL A C 1
ATOM 1576 O O . VAL A 1 200 ? -16.292 6.635 6.102 1.00 95.25 200 VAL A O 1
ATOM 1579 N N . TYR A 1 201 ? -15.881 4.692 5.064 1.00 95.75 201 TYR A N 1
ATOM 1580 C CA . TYR A 1 201 ? -15.274 4.049 6.238 1.00 95.75 201 TYR A CA 1
ATOM 1581 C C . TYR A 1 201 ? -14.063 4.825 6.795 1.00 95.75 201 TYR A C 1
ATOM 1583 O O . TYR A 1 201 ? -13.776 4.753 7.990 1.00 95.75 201 TYR A O 1
ATOM 1591 N N . SER A 1 202 ? -13.391 5.655 5.986 1.00 98.19 202 SER A N 1
ATOM 1592 C CA . SER A 1 202 ? -12.302 6.520 6.464 1.00 98.19 202 SER A CA 1
ATOM 1593 C C . SER A 1 202 ? -12.744 7.558 7.503 1.00 98.19 202 SER A C 1
ATOM 1595 O O . SER A 1 202 ? -11.891 8.052 8.239 1.00 98.19 202 SER A O 1
ATOM 1597 N N . LEU A 1 203 ? -14.045 7.836 7.661 1.00 97.81 203 LEU A N 1
ATOM 1598 C CA . LEU A 1 203 ? -14.564 8.649 8.771 1.00 97.81 203 LEU A CA 1
ATOM 1599 C C . LEU A 1 203 ? -14.186 8.073 10.145 1.00 97.81 203 LEU A C 1
ATOM 1601 O O . LEU A 1 203 ? -13.946 8.832 11.085 1.00 97.81 203 LEU A O 1
ATOM 1605 N N . VAL A 1 204 ? -14.050 6.749 10.252 1.00 97.88 204 VAL A N 1
ATOM 1606 C CA . VAL A 1 204 ? -13.524 6.080 11.451 1.00 97.88 204 VAL A CA 1
ATOM 1607 C C . VAL A 1 204 ? -12.082 6.508 11.719 1.00 97.88 204 VAL A C 1
ATOM 1609 O O . VAL A 1 204 ? -11.726 6.867 12.840 1.00 97.88 204 VAL A O 1
ATOM 1612 N N . GLY A 1 205 ? -11.250 6.535 10.678 1.00 98.25 205 GLY A N 1
ATOM 1613 C CA . GLY A 1 205 ? -9.875 7.021 10.759 1.00 98.25 205 GLY A CA 1
ATOM 1614 C C . GLY A 1 205 ? -9.798 8.486 11.200 1.00 98.25 205 GLY A C 1
ATOM 1615 O O . GLY A 1 205 ? -9.007 8.824 12.086 1.00 98.25 205 GLY A O 1
ATOM 1616 N N . VAL A 1 206 ? -10.682 9.342 10.667 1.00 98.62 206 VAL A N 1
ATOM 1617 C CA . VAL A 1 206 ? -10.825 10.744 11.104 1.00 98.62 206 VAL A CA 1
ATOM 1618 C C . VAL A 1 206 ? -11.186 10.820 12.590 1.00 98.62 206 VAL A C 1
ATOM 1620 O O . VAL A 1 206 ? -10.558 11.584 13.331 1.00 98.62 206 VAL A O 1
ATOM 1623 N N . ALA A 1 207 ? -12.147 10.016 13.058 1.00 98.50 207 ALA A N 1
ATOM 1624 C CA . ALA A 1 207 ? -12.548 9.971 14.466 1.00 98.50 207 ALA A CA 1
ATOM 1625 C C . ALA A 1 207 ? -11.389 9.530 15.376 1.00 98.50 207 ALA A C 1
ATOM 1627 O O . ALA A 1 207 ? -11.088 10.206 16.366 1.00 98.50 207 ALA A O 1
ATOM 1628 N N . ARG A 1 208 ? -10.671 8.464 15.002 1.00 98.44 208 ARG A N 1
ATOM 1629 C CA . ARG A 1 208 ? -9.507 7.950 15.743 1.00 98.44 208 ARG A CA 1
ATOM 1630 C C . ARG A 1 208 ? -8.401 8.994 15.853 1.00 98.44 208 ARG A C 1
ATOM 1632 O O . ARG A 1 208 ? -7.942 9.278 16.962 1.00 98.44 208 ARG A O 1
ATOM 1639 N N . ALA A 1 209 ? -8.014 9.613 14.738 1.00 98.44 209 ALA A N 1
ATOM 1640 C CA . ALA A 1 209 ? -7.005 10.672 14.715 1.00 98.44 209 ALA A CA 1
ATOM 1641 C C . ALA A 1 209 ? -7.440 11.890 15.553 1.00 98.44 209 ALA A C 1
ATOM 1643 O O . ALA A 1 209 ? -6.669 12.409 16.363 1.00 98.44 209 ALA A O 1
ATOM 1644 N N . THR A 1 210 ? -8.706 12.299 15.438 1.00 98.19 210 THR A N 1
ATOM 1645 C CA . THR A 1 210 ? -9.297 13.405 16.210 1.00 98.19 210 THR A CA 1
ATOM 1646 C C . THR A 1 210 ? -9.271 13.132 17.716 1.00 98.19 210 THR A C 1
ATOM 1648 O O . THR A 1 210 ? -8.899 14.006 18.505 1.00 98.19 210 THR A O 1
ATOM 1651 N N . ASN A 1 211 ? -9.608 11.911 18.133 1.00 98.00 211 ASN A N 1
ATOM 1652 C CA . ASN A 1 211 ? -9.554 11.504 19.533 1.00 98.00 211 ASN A CA 1
ATOM 1653 C C . ASN A 1 211 ? -8.116 11.483 20.070 1.00 98.00 211 ASN A C 1
ATOM 1655 O O . ASN A 1 211 ? -7.861 12.006 21.153 1.00 98.00 211 ASN A O 1
ATOM 1659 N N . LYS A 1 212 ? -7.156 10.960 19.296 1.00 97.88 212 LYS A N 1
ATOM 1660 C CA . LYS A 1 212 ? -5.728 10.959 19.666 1.00 97.88 212 LYS A CA 1
ATOM 1661 C C . LYS A 1 212 ? -5.135 12.363 19.805 1.00 97.88 212 LYS A C 1
ATOM 1663 O O . LYS A 1 212 ? -4.170 12.546 20.539 1.00 97.88 212 LYS A O 1
ATOM 1668 N N . ARG A 1 213 ? -5.751 13.365 19.175 1.00 97.31 213 ARG A N 1
ATOM 1669 C CA . ARG A 1 213 ? -5.443 14.793 19.360 1.00 97.31 213 ARG A CA 1
ATOM 1670 C C . ARG A 1 213 ? -6.127 15.433 20.579 1.00 97.31 213 ARG A C 1
ATOM 1672 O O . ARG A 1 213 ? -6.018 16.641 20.762 1.00 97.31 213 ARG A O 1
ATOM 1679 N N . GLY A 1 214 ? -6.844 14.660 21.394 1.00 96.31 214 GLY A N 1
ATOM 1680 C CA . GLY A 1 214 ? -7.531 15.134 22.600 1.00 96.31 214 GLY A CA 1
ATOM 1681 C C . GLY A 1 214 ? -8.951 15.654 22.364 1.00 96.31 214 GLY A C 1
ATOM 1682 O O . GLY A 1 214 ? -9.567 16.205 23.272 1.00 96.31 214 GLY A O 1
ATOM 1683 N N . HIS A 1 215 ? -9.515 15.485 21.166 1.00 97.31 215 HIS A N 1
ATOM 1684 C CA . HIS A 1 215 ? -10.852 15.983 20.833 1.00 97.31 215 HIS A CA 1
ATOM 1685 C C . HIS A 1 215 ? -11.920 14.875 20.876 1.00 97.31 215 HIS A C 1
ATOM 1687 O O . HIS A 1 215 ? -12.683 14.704 19.924 1.00 97.31 215 HIS A O 1
ATOM 1693 N N . LYS A 1 216 ? -12.006 14.142 21.997 1.00 96.81 216 LYS A N 1
ATOM 1694 C CA . LYS A 1 216 ? -12.910 12.985 22.180 1.00 96.81 216 LYS A CA 1
ATOM 1695 C C . LYS A 1 216 ? -14.370 13.283 21.812 1.00 96.81 216 LYS A C 1
ATOM 1697 O O . LYS A 1 216 ? -14.980 12.533 21.060 1.00 96.81 216 LYS A O 1
ATOM 1702 N N . TYR A 1 217 ? -14.911 14.420 22.253 1.00 96.81 217 TYR A N 1
ATOM 1703 C CA . TYR A 1 217 ? -16.295 14.807 21.943 1.00 96.81 217 TYR A CA 1
ATOM 1704 C C . TYR A 1 217 ? -16.544 15.052 20.444 1.00 96.81 217 TYR A C 1
ATOM 1706 O O . TYR A 1 217 ? -17.615 14.729 19.934 1.00 96.81 217 TYR A O 1
ATOM 1714 N N . LYS A 1 218 ? -15.556 15.591 19.712 1.00 97.81 218 LYS A N 1
ATOM 1715 C CA . LYS A 1 218 ? -15.665 15.761 18.253 1.00 97.81 218 LYS A CA 1
ATOM 1716 C C . LYS A 1 218 ? -15.672 14.405 17.545 1.00 97.81 218 LYS A C 1
ATOM 1718 O O . LYS A 1 218 ? -16.478 14.213 16.643 1.00 97.81 218 LYS A O 1
ATOM 1723 N N . ALA A 1 219 ? -14.831 13.470 17.991 1.00 97.94 219 ALA A N 1
ATOM 1724 C CA . ALA A 1 219 ? -14.821 12.101 17.479 1.00 97.94 219 ALA A CA 1
ATOM 1725 C C . ALA A 1 219 ? -16.160 11.387 17.737 1.00 97.94 219 ALA A C 1
ATOM 1727 O O . ALA A 1 219 ? -16.727 10.801 16.818 1.00 97.94 219 ALA A O 1
ATOM 1728 N N . TYR A 1 220 ? -16.721 11.525 18.944 1.00 97.62 220 TYR A N 1
ATOM 1729 C CA . TYR A 1 220 ? -18.048 10.994 19.271 1.00 97.62 220 TYR A CA 1
ATOM 1730 C C . TYR A 1 220 ? -19.140 11.563 18.360 1.00 97.62 220 TYR A C 1
ATOM 1732 O O . TYR A 1 220 ? -19.911 10.803 17.781 1.00 97.62 220 TYR A O 1
ATOM 1740 N N . LYS A 1 221 ? -19.187 12.893 18.184 1.00 97.94 221 LYS A N 1
ATOM 1741 C CA . LYS A 1 221 ? -20.156 13.545 17.287 1.00 97.94 221 LYS A CA 1
ATOM 1742 C C . LYS A 1 221 ? -20.078 13.015 15.859 1.00 97.94 221 LYS A C 1
ATOM 1744 O O . LYS A 1 221 ? -21.121 12.775 15.263 1.00 97.94 221 LYS A O 1
ATOM 1749 N N . LEU A 1 222 ? -18.864 12.815 15.350 1.00 97.62 222 LEU A N 1
ATOM 1750 C CA . LEU A 1 222 ? -18.634 12.280 14.010 1.00 97.62 222 LEU A CA 1
ATOM 1751 C C . LEU A 1 222 ? -19.145 10.839 13.865 1.00 97.62 222 LEU A C 1
ATOM 1753 O O . LEU A 1 222 ? -19.766 10.495 12.867 1.00 97.62 222 LEU A O 1
ATOM 1757 N N . MET A 1 223 ? -18.919 9.985 14.867 1.00 97.50 223 MET A N 1
ATOM 1758 C CA . MET A 1 223 ? -19.458 8.618 14.844 1.00 97.50 223 MET A CA 1
ATOM 1759 C C . MET A 1 223 ? -20.964 8.580 15.048 1.00 97.50 223 MET A C 1
ATOM 1761 O O . MET A 1 223 ? -21.646 7.753 14.452 1.00 97.50 223 MET A O 1
ATOM 1765 N N . ASN A 1 224 ? -21.510 9.509 15.826 1.00 96.94 224 ASN A N 1
ATOM 1766 C CA . ASN A 1 224 ? -22.948 9.634 15.971 1.00 96.94 224 ASN A CA 1
ATOM 1767 C C . ASN A 1 224 ? -23.634 10.057 14.662 1.00 96.94 224 ASN A C 1
ATOM 1769 O O . ASN A 1 224 ? -24.692 9.515 14.342 1.00 96.94 224 ASN A O 1
ATOM 1773 N N . SER A 1 225 ? -23.048 10.990 13.900 1.00 96.94 225 SER A N 1
ATOM 1774 C CA . SER A 1 225 ? -23.584 11.361 12.584 1.00 96.94 225 SER A CA 1
ATOM 1775 C C . SER A 1 225 ? -23.482 10.199 11.600 1.00 96.94 225 SER A C 1
ATOM 1777 O O . SER A 1 225 ? -24.474 9.882 10.957 1.00 96.94 225 SER A O 1
ATOM 1779 N N . LEU A 1 226 ? -22.356 9.474 11.582 1.00 95.81 226 LEU A N 1
ATOM 1780 C CA . LEU A 1 226 ? -22.185 8.274 10.755 1.00 95.81 226 LEU A CA 1
ATOM 1781 C C . LEU A 1 226 ? -23.278 7.219 11.015 1.00 95.81 226 LEU A C 1
ATOM 1783 O O . LEU A 1 226 ? -23.888 6.731 10.071 1.00 95.81 226 LEU A O 1
ATOM 1787 N N . VAL A 1 227 ? -23.562 6.904 12.285 1.00 96.12 227 VAL A N 1
ATOM 1788 C CA . VAL A 1 227 ? -24.631 5.956 12.671 1.00 96.12 227 VAL A CA 1
ATOM 1789 C C . VAL A 1 227 ? -26.021 6.445 12.246 1.00 96.12 227 VAL A C 1
ATOM 1791 O O . VAL A 1 227 ? -26.911 5.633 12.017 1.00 96.12 227 VAL A O 1
ATOM 1794 N N . SER A 1 228 ? -26.225 7.762 12.166 1.00 95.69 228 SER A N 1
ATOM 1795 C CA . SER A 1 228 ? -27.523 8.356 11.819 1.00 95.69 228 SER A CA 1
ATOM 1796 C C . SER A 1 228 ? -27.740 8.476 10.307 1.00 95.69 228 SER A C 1
ATOM 1798 O O . SER A 1 228 ? -28.876 8.425 9.847 1.00 95.69 228 SER A O 1
ATOM 1800 N N . GLU A 1 229 ? -26.667 8.674 9.541 1.00 96.06 229 GLU A N 1
ATOM 1801 C CA . GLU A 1 229 ? -26.706 8.930 8.095 1.00 96.06 229 GLU A CA 1
ATOM 1802 C C . GLU A 1 229 ? -26.696 7.648 7.250 1.00 96.06 229 GLU A C 1
ATOM 1804 O O . GLU A 1 229 ? -27.162 7.663 6.111 1.00 96.06 229 GLU A O 1
ATOM 1809 N N . TYR A 1 230 ? -26.183 6.540 7.792 1.00 94.38 230 TYR A N 1
ATOM 1810 C CA . TYR A 1 230 ? -26.008 5.275 7.074 1.00 94.38 230 TYR A CA 1
ATOM 1811 C C . TYR A 1 230 ? -26.750 4.127 7.766 1.00 94.38 230 TYR A C 1
ATOM 1813 O O . TYR A 1 230 ? -27.035 4.216 8.960 1.00 94.38 230 TYR A O 1
ATOM 1821 N N . PRO A 1 231 ? -27.044 3.021 7.050 1.00 95.06 231 PRO A N 1
ATOM 1822 C CA . PRO A 1 231 ? -27.612 1.829 7.665 1.00 95.06 231 PRO A CA 1
ATOM 1823 C C . PRO A 1 231 ? -26.762 1.370 8.863 1.00 95.06 231 PRO A C 1
ATOM 1825 O O . PRO A 1 231 ? -25.576 1.070 8.683 1.00 95.06 231 PRO A O 1
ATOM 1828 N N . PRO A 1 232 ? -27.336 1.333 10.079 1.00 93.50 232 PRO A N 1
ATOM 1829 C CA . PRO A 1 232 ? -26.580 1.039 11.285 1.00 93.50 232 PRO A CA 1
ATOM 1830 C C . PRO A 1 232 ? -26.032 -0.390 11.259 1.00 93.50 232 PRO A C 1
ATOM 1832 O O . PRO A 1 232 ? -26.703 -1.327 10.829 1.00 93.50 232 PRO A O 1
ATOM 1835 N N . SER A 1 233 ? -24.808 -0.559 11.757 1.00 95.00 233 SER A N 1
ATOM 1836 C CA . SER A 1 233 ? -24.147 -1.859 11.891 1.00 95.00 233 SER A CA 1
ATOM 1837 C C . SER A 1 233 ? -23.422 -1.955 13.229 1.00 95.00 233 SER A C 1
ATOM 1839 O O . SER A 1 233 ? -22.974 -0.939 13.767 1.00 95.00 233 SER A O 1
ATOM 1841 N N . GLY A 1 234 ? -23.267 -3.174 13.757 1.00 95.94 234 GLY A N 1
ATOM 1842 C CA . GLY A 1 234 ? -22.686 -3.407 15.081 1.00 95.94 234 GLY A CA 1
ATOM 1843 C C . GLY A 1 234 ? -21.308 -2.763 15.261 1.00 95.94 234 GLY A C 1
ATOM 1844 O O . GLY A 1 234 ? -21.034 -2.159 16.301 1.00 95.94 234 GLY A O 1
ATOM 1845 N N . TRP A 1 235 ? -20.465 -2.781 14.221 1.00 95.31 235 TRP A N 1
ATOM 1846 C CA . TRP A 1 235 ? -19.135 -2.168 14.277 1.00 95.31 235 TRP A CA 1
ATOM 1847 C C . TRP A 1 235 ? -19.187 -0.644 14.463 1.00 95.31 235 TRP A C 1
ATOM 1849 O O . TRP A 1 235 ? -18.276 -0.081 15.068 1.00 95.31 235 TRP A O 1
ATOM 1859 N N . MET A 1 236 ? -20.242 0.034 13.994 1.00 97.00 236 MET A N 1
ATOM 1860 C CA . MET A 1 236 ? -20.380 1.486 14.144 1.00 97.00 236 MET A CA 1
ATOM 1861 C C . MET A 1 236 ? -20.632 1.864 15.606 1.00 97.00 236 MET A C 1
ATOM 1863 O O . MET A 1 236 ? -20.017 2.800 16.115 1.00 97.00 236 MET A O 1
ATOM 1867 N N . TYR A 1 237 ? -21.484 1.105 16.304 1.00 97.69 237 TYR A N 1
ATOM 1868 C CA . TYR A 1 237 ? -21.707 1.277 17.743 1.00 97.69 237 TYR A CA 1
ATOM 1869 C C . TYR A 1 237 ? -20.460 0.905 18.542 1.00 97.69 237 TYR A C 1
ATOM 1871 O O . TYR A 1 237 ? -20.084 1.633 19.457 1.00 97.69 237 TYR A O 1
ATOM 1879 N N . GLN A 1 238 ? -19.761 -0.167 18.156 1.00 97.00 238 GLN A N 1
ATOM 1880 C CA . GLN A 1 238 ? -18.478 -0.527 18.758 1.00 97.00 238 GLN A CA 1
ATOM 1881 C C . GLN A 1 238 ? -17.456 0.615 18.639 1.00 97.00 238 GLN A C 1
ATOM 1883 O O . GLN A 1 238 ? -16.785 0.948 19.614 1.00 97.00 238 GLN A O 1
ATOM 1888 N N . GLU A 1 239 ? -17.336 1.229 17.461 1.00 97.12 239 GLU A N 1
ATOM 1889 C CA . GLU A 1 239 ? -16.418 2.347 17.242 1.00 97.12 239 GLU A CA 1
ATOM 1890 C C . GLU A 1 239 ? -16.860 3.597 18.017 1.00 97.12 239 GLU A C 1
ATOM 1892 O O . GLU A 1 239 ? -16.032 4.242 18.660 1.00 97.12 239 GLU A O 1
ATOM 1897 N N . ARG A 1 240 ? -18.161 3.922 18.034 1.00 97.19 240 ARG A N 1
ATOM 1898 C CA . ARG A 1 240 ? -18.701 5.049 18.815 1.00 97.19 240 ARG A CA 1
ATOM 1899 C C . ARG A 1 240 ? -18.473 4.872 20.321 1.00 97.19 240 ARG A C 1
ATOM 1901 O O . ARG A 1 240 ? -18.123 5.851 20.991 1.00 97.19 240 ARG A O 1
ATOM 1908 N N . ALA A 1 241 ? -18.560 3.638 20.827 1.00 97.12 241 ALA A N 1
ATOM 1909 C CA . ALA A 1 241 ? -18.316 3.302 22.228 1.00 97.12 241 ALA A CA 1
ATOM 1910 C C . ALA A 1 241 ? -16.931 3.774 22.7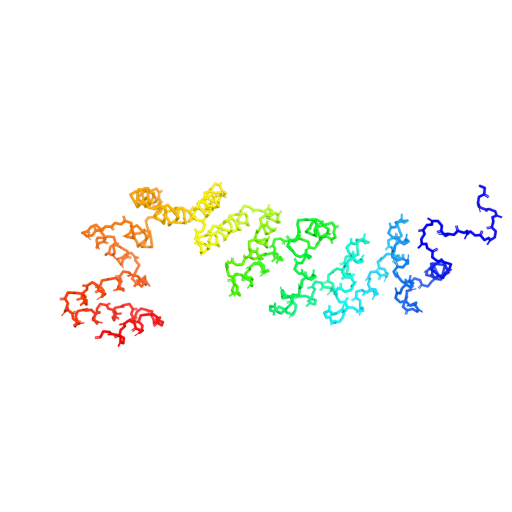04 1.00 97.12 241 ALA A C 1
ATOM 1912 O O . ALA A 1 241 ? -16.815 4.282 23.822 1.00 97.12 241 ALA A O 1
ATOM 1913 N N . LEU A 1 242 ? -15.906 3.730 21.837 1.00 95.94 242 LEU A N 1
ATOM 1914 C CA . LEU A 1 242 ? -14.540 4.195 22.136 1.00 95.94 242 LEU A CA 1
ATOM 1915 C C . LEU A 1 242 ? -14.475 5.679 22.539 1.00 95.94 242 LEU A C 1
ATOM 1917 O O . LEU A 1 242 ? -13.533 6.114 23.211 1.00 95.94 242 LEU A O 1
ATOM 1921 N N . TYR A 1 243 ? -15.474 6.467 22.139 1.00 96.44 243 TYR A N 1
ATOM 1922 C CA . TYR A 1 243 ? -15.546 7.909 22.374 1.00 96.44 243 TYR A CA 1
ATOM 1923 C C . TYR A 1 243 ? -16.593 8.302 23.422 1.00 96.44 243 TYR A C 1
ATOM 1925 O O . TYR A 1 243 ? -16.781 9.492 23.669 1.00 96.44 243 TYR A O 1
ATOM 1933 N N . SER A 1 244 ? -17.218 7.328 24.083 1.00 94.25 244 SER A N 1
ATOM 1934 C CA . SER A 1 244 ? -18.241 7.531 25.116 1.00 94.25 244 SER A CA 1
ATOM 1935 C C . SER A 1 244 ? -17.728 7.124 26.511 1.00 94.25 244 SER A C 1
ATOM 1937 O O . SER A 1 244 ? -16.522 6.905 26.704 1.00 94.25 244 SER A O 1
ATOM 1939 N N . SER A 1 245 ? -18.605 7.116 27.518 1.00 92.94 245 SER A N 1
ATOM 1940 C CA . SER A 1 245 ? -18.286 6.680 28.886 1.00 92.94 245 SER A CA 1
ATOM 1941 C C . SER A 1 245 ? -19.530 6.244 29.661 1.00 92.94 245 SER A C 1
ATOM 1943 O O . SER A 1 245 ? -20.638 6.697 29.377 1.00 92.94 245 SER A O 1
ATOM 1945 N N . GLY A 1 246 ? -19.339 5.408 30.685 1.00 92.25 246 GLY A N 1
ATOM 1946 C CA . GLY A 1 246 ? -20.400 5.016 31.613 1.00 92.25 246 GLY A CA 1
ATOM 1947 C C . GLY A 1 246 ? -21.562 4.299 30.920 1.00 92.25 246 GLY A C 1
ATOM 1948 O O . GLY A 1 246 ? -21.356 3.359 30.156 1.00 92.25 246 GLY A O 1
ATOM 1949 N N . LYS A 1 247 ? -22.795 4.744 31.191 1.00 93.62 247 LYS A N 1
ATOM 1950 C CA . LYS A 1 247 ? -24.014 4.095 30.678 1.00 93.62 247 LYS A CA 1
ATOM 1951 C C . LYS A 1 247 ? -24.122 4.123 29.152 1.00 93.62 247 LYS A C 1
ATOM 1953 O O . LYS A 1 247 ? -24.559 3.135 28.574 1.00 93.62 247 LYS A O 1
ATOM 1958 N N . GLU A 1 248 ? -23.714 5.220 28.514 1.00 94.44 248 GLU A N 1
ATOM 1959 C CA . GLU A 1 248 ? -23.760 5.356 27.049 1.00 94.44 248 GLU A CA 1
ATOM 1960 C C . GLU A 1 248 ? -22.840 4.342 26.370 1.00 94.44 248 GLU A C 1
ATOM 1962 O O . GLU A 1 248 ? -23.252 3.666 25.432 1.00 94.44 248 GLU A O 1
ATOM 1967 N N . LEU A 1 249 ? -21.631 4.166 26.913 1.00 96.38 249 LEU A N 1
ATOM 1968 C CA . LEU A 1 249 ? -20.681 3.167 26.433 1.00 96.38 249 LEU A CA 1
ATOM 1969 C C . LEU A 1 249 ? -21.283 1.765 26.508 1.00 96.38 249 LEU A C 1
ATOM 1971 O O . LEU A 1 249 ? -21.261 1.031 25.526 1.00 96.38 249 LEU A O 1
ATOM 1975 N N . MET A 1 250 ? -21.859 1.400 27.655 1.00 96.75 250 MET A N 1
ATOM 1976 C CA . MET A 1 250 ? -22.457 0.073 27.834 1.00 96.75 250 MET A CA 1
ATOM 1977 C C . MET A 1 250 ? -23.648 -0.155 26.895 1.00 96.75 250 MET A C 1
ATOM 1979 O O . MET A 1 250 ? -23.810 -1.257 26.375 1.00 96.75 250 MET A O 1
ATOM 1983 N N . MET A 1 251 ? -24.452 0.880 26.634 1.00 97.12 251 MET A N 1
ATOM 1984 C CA . MET A 1 251 ? -25.551 0.821 25.668 1.00 97.12 251 MET A CA 1
ATOM 1985 C C . MET A 1 251 ? -25.044 0.575 24.241 1.00 97.12 251 MET A C 1
ATOM 1987 O O . MET A 1 251 ? -25.584 -0.286 23.546 1.00 97.12 251 MET A O 1
ATOM 1991 N N . ASP A 1 252 ? -23.983 1.269 23.824 1.00 97.81 252 ASP A N 1
ATOM 1992 C CA . ASP A 1 252 ? -23.354 1.056 22.517 1.00 97.81 252 ASP A CA 1
ATOM 1993 C C . ASP A 1 252 ? -22.774 -0.358 22.395 1.00 97.81 252 ASP A C 1
ATOM 1995 O O . ASP A 1 252 ? -22.997 -1.026 21.388 1.00 97.81 252 ASP A O 1
ATOM 1999 N N . LEU A 1 253 ? -22.094 -0.868 23.427 1.00 98.00 253 LEU A N 1
ATOM 2000 C CA . LEU A 1 253 ? -21.554 -2.233 23.413 1.00 98.00 253 LEU A CA 1
ATOM 2001 C C . LEU A 1 253 ? -22.645 -3.308 23.351 1.00 98.00 253 LEU A C 1
ATOM 2003 O O . LEU A 1 253 ? -22.462 -4.335 22.692 1.00 98.00 253 LEU A O 1
ATOM 2007 N N . ASN A 1 254 ? -23.769 -3.099 24.036 1.00 97.81 254 ASN A N 1
ATOM 2008 C CA . ASN A 1 254 ? -24.907 -4.016 23.978 1.00 97.81 254 ASN A CA 1
ATOM 2009 C C . ASN A 1 254 ? -25.546 -3.993 22.589 1.00 97.81 254 ASN A C 1
ATOM 2011 O O . ASN A 1 254 ? -25.675 -5.048 21.976 1.00 97.81 254 ASN A O 1
ATOM 2015 N N . THR A 1 255 ? -25.799 -2.800 22.046 1.00 98.00 255 THR A N 1
ATOM 2016 C CA . THR A 1 255 ? -26.333 -2.626 20.685 1.00 98.00 255 THR A CA 1
ATOM 2017 C C . THR A 1 255 ? -25.407 -3.261 19.643 1.00 98.00 255 THR A C 1
ATOM 2019 O O . THR A 1 255 ? -25.865 -3.980 18.759 1.00 98.00 255 THR A O 1
ATOM 2022 N N . ALA A 1 256 ? -24.088 -3.073 19.776 1.00 97.88 256 ALA A N 1
ATOM 2023 C CA . ALA A 1 256 ? -23.097 -3.702 18.907 1.00 97.88 256 ALA A CA 1
ATOM 2024 C C . ALA A 1 256 ? -23.192 -5.234 18.937 1.00 97.88 256 ALA A C 1
ATOM 2026 O O . ALA A 1 256 ? -23.144 -5.865 17.888 1.00 97.88 256 ALA A O 1
ATOM 2027 N N . THR A 1 257 ? -23.368 -5.813 20.130 1.00 96.94 257 THR A N 1
ATOM 2028 C CA . THR A 1 257 ? -23.488 -7.267 20.326 1.00 96.94 257 THR A CA 1
ATOM 2029 C C . THR A 1 257 ? -24.797 -7.818 19.755 1.00 96.94 257 THR A C 1
ATOM 2031 O O . THR A 1 257 ? -24.800 -8.889 19.158 1.00 96.94 257 THR A O 1
ATOM 2034 N N . GLU A 1 258 ? -25.909 -7.104 19.941 1.00 97.06 258 GLU A N 1
ATOM 2035 C CA . GLU A 1 258 ? -27.224 -7.485 19.408 1.00 97.06 258 GLU A CA 1
ATOM 2036 C C . GLU A 1 258 ? -27.242 -7.478 17.876 1.00 97.06 258 GLU A C 1
ATOM 2038 O O . GLU A 1 258 ? -27.857 -8.346 17.261 1.00 97.06 258 GLU A O 1
ATOM 2043 N N . MET A 1 259 ? -26.548 -6.515 17.262 1.00 97.06 259 MET A N 1
ATOM 2044 C CA . MET A 1 259 ? -26.428 -6.417 15.808 1.00 97.06 259 MET A CA 1
ATOM 2045 C C . MET A 1 259 ? -25.419 -7.406 15.221 1.00 97.06 259 MET A C 1
ATOM 2047 O O . MET A 1 259 ? -25.642 -7.921 14.127 1.00 97.06 259 MET A O 1
ATOM 2051 N N . ASP A 1 260 ? -24.304 -7.643 15.912 1.00 95.69 260 ASP A N 1
ATOM 2052 C CA . ASP A 1 260 ? -23.254 -8.560 15.477 1.00 95.69 260 ASP A CA 1
ATOM 2053 C C . ASP A 1 260 ? -22.572 -9.237 16.687 1.00 95.69 260 ASP A C 1
ATOM 2055 O O . ASP A 1 260 ? -21.650 -8.675 17.293 1.00 95.69 260 ASP A O 1
ATOM 2059 N N . PRO A 1 261 ? -22.977 -10.474 17.035 1.00 94.81 261 PRO A N 1
ATOM 2060 C CA . PRO A 1 261 ? -22.397 -11.214 18.154 1.00 94.81 261 PRO A CA 1
ATOM 2061 C C . PRO A 1 261 ? -20.979 -11.742 17.871 1.00 94.81 261 PRO A C 1
ATOM 2063 O O . PRO A 1 261 ? -20.356 -12.329 18.755 1.00 94.81 261 PRO A O 1
ATOM 2066 N N . THR A 1 262 ? -20.437 -11.549 16.661 1.00 93.75 262 THR A N 1
ATOM 2067 C CA . THR A 1 262 ? -19.070 -11.970 16.302 1.00 93.75 262 THR A CA 1
ATOM 2068 C C . THR A 1 262 ? -18.012 -10.906 16.613 1.00 93.75 262 THR A C 1
ATOM 2070 O O . THR A 1 262 ? -16.806 -11.179 16.554 1.00 93.75 262 THR A O 1
ATOM 2073 N N . LEU A 1 263 ? -18.441 -9.700 16.993 1.00 95.00 263 LEU A N 1
ATOM 2074 C CA . LEU A 1 263 ? -17.567 -8.615 17.423 1.00 95.00 263 LEU A CA 1
ATOM 2075 C C . LEU A 1 263 ? -16.948 -8.924 18.787 1.00 95.00 263 LEU A C 1
ATOM 2077 O O . LEU A 1 263 ? -17.645 -9.016 19.792 1.00 95.00 263 LEU A O 1
ATOM 2081 N N . SER A 1 264 ? -15.619 -9.034 18.856 1.00 95.00 264 SER A N 1
ATOM 2082 C CA . SER A 1 264 ? -14.935 -9.430 20.093 1.00 95.00 264 SER A CA 1
ATOM 2083 C C . SER A 1 264 ? -14.798 -8.311 21.125 1.00 95.00 264 SER A C 1
ATOM 2085 O O . SER A 1 264 ? -14.805 -8.578 22.329 1.00 95.00 264 SER A O 1
ATOM 2087 N N . TYR A 1 265 ? -14.680 -7.055 20.687 1.00 95.38 265 TYR A N 1
ATOM 2088 C CA . TYR A 1 265 ? -14.402 -5.930 21.583 1.00 95.38 265 TYR A CA 1
ATOM 2089 C C . TYR A 1 265 ? -15.475 -5.722 22.671 1.00 95.38 265 TYR A C 1
ATOM 2091 O O . TYR A 1 265 ? -15.074 -5.571 23.828 1.00 95.38 265 TYR A O 1
ATOM 2099 N N . PRO A 1 266 ? -16.797 -5.777 22.387 1.00 96.94 266 PRO A N 1
ATOM 2100 C CA . PRO A 1 266 ? -17.830 -5.656 23.417 1.00 96.94 266 PRO A CA 1
ATOM 2101 C C . PRO A 1 266 ? -17.685 -6.665 24.559 1.00 96.94 266 PRO A C 1
ATOM 2103 O O . PRO A 1 266 ? -17.731 -6.279 25.726 1.00 96.94 266 PRO A O 1
ATOM 2106 N N . TYR A 1 267 ? -17.440 -7.938 24.237 1.00 96.81 267 TYR A N 1
ATOM 2107 C CA . TYR A 1 267 ? -17.244 -8.989 25.240 1.00 96.81 267 TYR A CA 1
ATOM 2108 C C . TYR A 1 267 ? -15.962 -8.776 26.042 1.00 96.81 267 TYR A C 1
ATOM 2110 O O . TYR A 1 267 ? -15.986 -8.865 27.266 1.00 96.81 267 TYR A O 1
ATOM 2118 N N . LYS A 1 268 ? -14.850 -8.442 25.373 1.00 96.00 268 LYS A N 1
ATOM 2119 C CA . LYS A 1 268 ? -13.571 -8.164 26.044 1.00 96.00 268 LYS A CA 1
ATOM 2120 C C . LYS A 1 268 ? -13.693 -7.002 27.025 1.00 96.00 268 LYS A C 1
ATOM 2122 O O . LYS A 1 268 ? -13.233 -7.116 28.156 1.00 96.00 268 LYS A O 1
ATOM 2127 N N . TYR A 1 269 ? -14.330 -5.907 26.608 1.00 96.38 269 TYR A N 1
ATOM 2128 C CA . TYR A 1 269 ? -14.525 -4.740 27.463 1.00 96.38 269 TYR A CA 1
ATOM 2129 C C . TYR A 1 269 ? -15.382 -5.081 28.687 1.00 96.38 269 TYR A C 1
ATOM 2131 O O . TYR A 1 269 ? -14.970 -4.815 29.814 1.00 96.38 269 TYR A O 1
ATOM 2139 N N . ARG A 1 270 ? -16.547 -5.717 28.487 1.00 96.94 270 ARG A N 1
ATOM 2140 C CA . ARG A 1 270 ? -17.435 -6.103 29.597 1.00 96.94 270 ARG A CA 1
ATOM 2141 C C . ARG A 1 270 ? -16.766 -7.096 30.548 1.00 96.94 270 ARG A C 1
ATOM 2143 O O . ARG A 1 270 ? -16.910 -6.951 31.756 1.00 96.94 270 ARG A O 1
ATOM 2150 N N . ALA A 1 271 ? -16.006 -8.060 30.028 1.00 96.88 271 ALA A N 1
ATOM 2151 C CA . ALA A 1 271 ? -15.285 -9.025 30.852 1.00 96.88 271 ALA A CA 1
ATOM 2152 C C . ALA A 1 271 ? -14.209 -8.353 31.722 1.00 96.88 271 ALA A C 1
ATOM 2154 O O . ALA A 1 271 ? -14.138 -8.638 32.913 1.00 96.88 271 ALA A O 1
ATOM 2155 N N . ILE A 1 272 ? -13.431 -7.415 31.166 1.00 96.12 272 ILE A N 1
ATOM 2156 C CA . ILE A 1 272 ? -12.451 -6.632 31.939 1.00 96.12 272 ILE A CA 1
ATOM 2157 C C . ILE A 1 272 ? -13.155 -5.781 33.002 1.00 96.12 272 ILE A C 1
ATOM 2159 O O . ILE A 1 272 ? -12.752 -5.816 34.158 1.00 96.12 272 ILE A O 1
ATOM 2163 N N . SER A 1 273 ? -14.244 -5.091 32.652 1.00 95.38 273 SER A N 1
ATOM 2164 C CA . SER A 1 273 ? -15.016 -4.290 33.613 1.00 95.38 273 SER A CA 1
ATOM 2165 C C . SER A 1 273 ? -15.568 -5.136 34.769 1.00 95.38 273 SER A C 1
ATOM 2167 O O . SER A 1 273 ? -15.571 -4.684 35.907 1.00 95.38 273 SER A O 1
ATOM 2169 N N . LEU A 1 274 ? -16.017 -6.368 34.503 1.00 96.75 274 LEU A N 1
ATOM 2170 C CA . LEU A 1 274 ? -16.465 -7.301 35.544 1.00 96.75 274 LEU A CA 1
ATOM 2171 C C . LEU A 1 274 ? -15.304 -7.788 36.419 1.00 96.75 274 LEU A C 1
ATOM 2173 O O . LEU A 1 274 ? -15.484 -7.963 37.622 1.00 96.75 274 LEU A O 1
ATOM 2177 N N . MET A 1 275 ? -14.128 -7.999 35.828 1.00 96.12 275 MET A N 1
ATOM 2178 C CA . MET A 1 275 ? -12.920 -8.370 36.562 1.00 96.12 275 MET A CA 1
ATOM 2179 C C . MET A 1 275 ? -12.457 -7.241 37.494 1.00 96.12 275 MET A C 1
ATOM 2181 O O . MET A 1 275 ? -12.122 -7.500 38.644 1.00 96.12 275 MET A O 1
ATOM 2185 N N . GLU A 1 276 ? -12.498 -5.986 37.036 1.00 94.94 276 GLU A N 1
ATOM 2186 C CA . GLU A 1 276 ? -12.204 -4.801 37.860 1.00 94.94 276 GLU A CA 1
ATOM 2187 C C . GLU A 1 276 ? -13.180 -4.645 39.043 1.00 94.94 276 GLU A C 1
ATOM 2189 O O . GLU A 1 276 ? -12.825 -4.072 40.070 1.00 94.94 276 GLU A O 1
ATOM 2194 N N . GLU A 1 277 ? -14.392 -5.196 38.924 1.00 95.88 277 GLU A N 1
ATOM 2195 C CA . GLU A 1 277 ? -15.397 -5.280 39.992 1.00 95.88 277 GLU A CA 1
ATOM 2196 C C . GLU A 1 277 ? -15.281 -6.553 40.862 1.00 95.88 277 GLU A C 1
ATOM 2198 O O . GLU A 1 277 ? -16.198 -6.841 41.634 1.00 95.88 277 GLU A O 1
ATOM 2203 N N . ASP A 1 278 ? -14.199 -7.332 40.734 1.00 95.06 278 ASP A N 1
ATOM 2204 C CA . ASP A 1 278 ? -13.950 -8.606 41.442 1.00 95.06 278 ASP A CA 1
ATOM 2205 C C . ASP A 1 278 ? -14.995 -9.710 41.152 1.00 95.06 278 ASP A C 1
ATOM 2207 O O . ASP A 1 278 ? -15.181 -10.677 41.895 1.00 95.06 278 ASP A O 1
ATOM 2211 N N . LYS A 1 279 ? -15.704 -9.608 40.020 1.00 97.50 279 LYS A N 1
ATOM 2212 C CA . LYS A 1 279 ? -16.715 -10.584 39.576 1.00 97.50 279 LYS A CA 1
ATOM 2213 C C . LYS A 1 279 ? -16.116 -11.602 38.607 1.00 97.50 279 LYS A C 1
ATOM 2215 O O . LYS A 1 279 ? -16.592 -11.755 37.478 1.00 97.50 279 LYS A O 1
ATOM 2220 N N . ILE A 1 280 ? -15.108 -12.346 39.061 1.00 96.25 280 ILE A N 1
ATOM 2221 C CA . ILE A 1 280 ? -14.315 -13.288 38.243 1.00 96.25 280 ILE A CA 1
ATOM 2222 C C . ILE A 1 280 ? -15.203 -14.274 37.463 1.00 96.25 280 ILE A C 1
ATOM 2224 O O . ILE A 1 280 ? -15.086 -14.410 36.245 1.00 96.25 280 ILE A O 1
ATOM 2228 N N . GLY A 1 281 ? -16.161 -14.923 38.137 1.00 97.25 281 GLY A N 1
ATOM 2229 C CA . GLY A 1 281 ? -17.056 -15.890 37.489 1.00 97.25 281 GLY A CA 1
ATOM 2230 C C . GLY A 1 281 ? -17.898 -15.278 36.360 1.00 97.25 281 GLY A C 1
ATOM 2231 O O . GLY A 1 281 ? -18.113 -15.915 35.326 1.00 97.25 281 GLY A O 1
ATOM 2232 N N . ALA A 1 282 ? -18.325 -14.022 36.521 1.00 97.50 282 ALA A N 1
ATOM 2233 C CA . ALA A 1 282 ? -19.070 -13.298 35.495 1.00 97.50 282 ALA A CA 1
ATOM 2234 C C . ALA A 1 282 ? -18.163 -12.874 34.330 1.00 97.50 282 ALA A C 1
ATOM 2236 O O . ALA A 1 282 ? -18.570 -13.008 33.178 1.00 97.50 282 ALA A O 1
ATOM 2237 N N . ALA A 1 283 ? -16.930 -12.437 34.604 1.00 97.50 283 ALA A N 1
ATOM 2238 C CA . ALA A 1 283 ? -15.942 -12.100 33.577 1.00 97.50 283 ALA A CA 1
ATOM 2239 C C . ALA A 1 283 ? -15.599 -13.311 32.687 1.00 97.50 283 ALA A C 1
ATOM 2241 O O . ALA A 1 283 ? -15.649 -13.227 31.457 1.00 97.50 283 ALA A O 1
ATOM 2242 N N . ILE A 1 284 ? -15.348 -14.470 33.307 1.00 97.00 284 ILE A N 1
ATOM 2243 C CA . ILE A 1 284 ? -15.112 -15.762 32.640 1.00 97.00 284 ILE A CA 1
ATOM 2244 C C . ILE A 1 284 ? -16.318 -16.167 31.785 1.00 97.00 284 ILE A C 1
ATOM 2246 O O . ILE A 1 284 ? -16.147 -16.639 30.658 1.00 97.00 284 ILE A O 1
ATOM 2250 N N . SER A 1 285 ? -17.535 -16.001 32.309 1.00 97.19 285 SER A N 1
ATOM 2251 C CA . SER A 1 285 ? -18.764 -16.285 31.562 1.00 97.19 285 SER A CA 1
ATOM 2252 C C . SER A 1 285 ? -18.920 -15.354 30.357 1.00 97.19 285 SER A C 1
ATOM 2254 O O . SER A 1 285 ? -19.252 -15.819 29.268 1.00 97.19 285 SER A O 1
ATOM 2256 N N . GLU A 1 286 ? -18.624 -14.063 30.519 1.00 97.25 286 GLU A N 1
ATOM 2257 C CA . GLU A 1 286 ? -18.734 -13.064 29.456 1.00 97.25 286 GLU A CA 1
ATOM 2258 C C . GLU A 1 286 ? -17.757 -13.336 28.307 1.00 97.25 286 GLU A C 1
ATOM 2260 O O . GLU A 1 286 ? -18.179 -13.369 27.151 1.00 97.25 286 GLU A O 1
ATOM 2265 N N . ILE A 1 287 ? -16.478 -13.608 28.596 1.00 96.94 287 ILE A N 1
ATOM 2266 C CA . ILE A 1 287 ? -15.490 -13.897 27.542 1.00 96.94 287 ILE A CA 1
ATOM 2267 C C . ILE A 1 287 ? -15.756 -15.238 26.842 1.00 96.94 287 ILE A C 1
ATOM 2269 O O . ILE A 1 287 ? -15.477 -15.392 25.655 1.00 96.94 287 ILE A O 1
ATOM 2273 N N . ASN A 1 288 ? -16.365 -16.206 27.535 1.00 96.25 288 ASN A N 1
ATOM 2274 C CA . ASN A 1 288 ? -16.753 -17.477 26.922 1.00 96.25 288 ASN A CA 1
ATOM 2275 C C . ASN A 1 288 ? -17.822 -17.322 25.838 1.00 96.25 288 ASN A C 1
ATOM 2277 O O . ASN A 1 288 ? -17.852 -18.134 24.913 1.00 96.25 288 ASN A O 1
ATOM 2281 N N . LYS A 1 289 ? -18.662 -16.281 25.912 1.00 95.50 289 LYS A N 1
ATOM 2282 C CA . LYS A 1 289 ? -19.671 -16.015 24.879 1.00 95.50 289 LYS A CA 1
ATOM 2283 C C . LYS A 1 289 ? -19.011 -15.799 23.518 1.00 95.50 289 LYS A C 1
ATOM 2285 O O . LYS A 1 289 ? -19.398 -16.465 22.566 1.00 95.50 289 LYS A O 1
ATOM 2290 N N . ILE A 1 290 ? -17.985 -14.943 23.433 1.00 95.25 290 ILE A N 1
ATOM 2291 C CA . ILE A 1 290 ? -17.286 -14.700 22.160 1.00 95.25 290 ILE A CA 1
ATOM 2292 C C . ILE A 1 290 ? -16.449 -15.898 21.717 1.00 95.25 290 ILE A C 1
ATOM 2294 O O . ILE A 1 290 ? -16.437 -16.208 20.531 1.00 95.25 290 ILE A O 1
ATOM 2298 N N . ILE A 1 291 ? -15.808 -16.618 22.644 1.00 93.75 291 ILE A N 1
ATOM 2299 C CA . ILE A 1 291 ? -15.022 -17.819 22.308 1.00 93.75 291 ILE A CA 1
ATOM 2300 C C . ILE A 1 291 ? -15.905 -18.883 21.638 1.00 93.75 291 ILE A C 1
ATOM 2302 O O . ILE A 1 291 ? -15.439 -19.575 20.736 1.00 93.75 291 ILE A O 1
ATOM 2306 N N . GLY A 1 292 ? -17.183 -18.972 22.027 1.00 89.44 292 GLY A N 1
ATOM 2307 C CA . GLY A 1 292 ? -18.164 -19.842 21.376 1.00 89.44 292 GLY A CA 1
ATOM 2308 C C . GLY A 1 292 ? -18.460 -19.485 19.913 1.00 89.44 292 GLY A C 1
ATOM 2309 O O . GLY A 1 292 ? -18.808 -20.374 19.143 1.00 89.44 292 GLY A O 1
ATOM 2310 N N . PHE A 1 293 ? -18.293 -18.219 19.512 1.00 89.56 293 P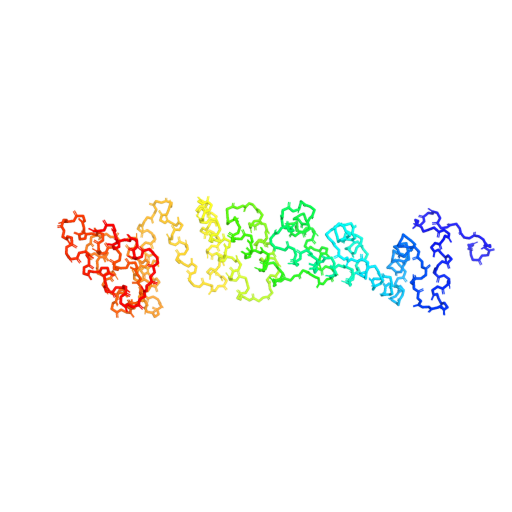HE A N 1
ATOM 2311 C CA . PHE A 1 293 ? -18.456 -17.770 18.123 1.00 89.56 293 PHE A CA 1
ATOM 2312 C C . PHE A 1 293 ? -17.144 -17.795 17.337 1.00 89.56 293 PHE A C 1
ATOM 2314 O O . PHE A 1 293 ? -17.102 -18.258 16.198 1.00 89.56 293 PHE A O 1
ATOM 2321 N N . LYS A 1 294 ? -16.072 -17.256 17.924 1.00 89.19 294 LYS A N 1
ATOM 2322 C CA . LYS A 1 294 ? -14.768 -17.093 17.284 1.00 89.19 294 LYS A CA 1
ATOM 2323 C C . LYS A 1 294 ? -13.654 -17.264 18.306 1.00 89.19 294 LYS A C 1
ATOM 2325 O O . LYS A 1 294 ? -13.476 -16.451 19.211 1.00 89.19 294 LYS A O 1
ATOM 2330 N N . VAL A 1 295 ? -12.833 -18.284 18.090 1.00 91.06 295 VAL A N 1
ATOM 2331 C CA . VAL A 1 295 ? -11.609 -18.493 18.863 1.00 91.06 295 VAL A CA 1
ATOM 2332 C C . VAL A 1 295 ? -10.522 -17.573 18.313 1.00 91.06 295 VAL A C 1
ATOM 2334 O O . VAL A 1 295 ? -10.019 -17.788 17.212 1.00 91.06 295 VAL A O 1
ATOM 2337 N N . SER A 1 296 ? -10.166 -16.531 19.066 1.00 92.19 296 SER A N 1
ATOM 2338 C CA . SER A 1 296 ? -9.047 -15.643 18.739 1.00 92.19 296 SER A CA 1
ATOM 2339 C C . SER A 1 296 ? -7.974 -15.673 19.838 1.00 92.19 296 SER A C 1
ATOM 2341 O O . SER A 1 296 ? -8.324 -15.800 21.018 1.00 92.19 296 SER A O 1
ATOM 2343 N N . PRO A 1 297 ? -6.672 -15.560 19.492 1.00 93.38 297 PRO A N 1
ATOM 2344 C CA . PRO A 1 297 ? -5.586 -15.647 20.472 1.00 93.38 297 PRO A CA 1
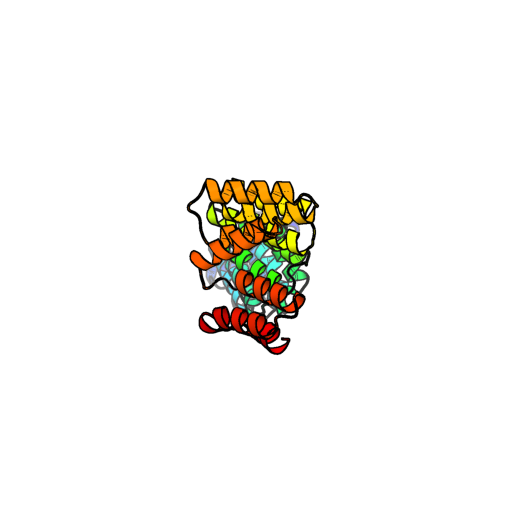ATOM 2345 C C . PRO A 1 297 ? -5.732 -14.657 21.631 1.00 93.38 297 PRO A C 1
ATOM 2347 O O . PRO A 1 297 ? -5.494 -15.002 22.780 1.00 93.38 297 PRO A O 1
ATOM 2350 N N . ASP A 1 298 ? -6.193 -13.441 21.351 1.00 91.62 298 ASP A N 1
ATOM 2351 C CA . ASP A 1 298 ? -6.412 -12.401 22.352 1.00 91.62 298 ASP A CA 1
ATOM 2352 C C . ASP A 1 298 ? -7.561 -12.722 23.322 1.00 91.62 298 ASP A C 1
ATOM 2354 O O . ASP A 1 298 ? -7.455 -12.401 24.505 1.00 91.62 298 ASP A O 1
ATOM 2358 N N . CYS A 1 299 ? -8.630 -13.384 22.865 1.00 93.19 299 CYS A N 1
ATOM 2359 C CA . CYS A 1 299 ? -9.707 -13.837 23.751 1.00 93.19 299 CYS A CA 1
ATOM 2360 C C . CYS A 1 299 ? -9.253 -15.002 24.641 1.00 93.19 299 CYS A C 1
ATOM 2362 O O . CYS A 1 299 ? -9.606 -15.037 25.819 1.00 93.19 299 CYS A O 1
ATOM 2364 N N . LEU A 1 300 ? -8.447 -15.926 24.105 1.00 94.38 300 LEU A N 1
ATOM 2365 C CA . LEU A 1 300 ? -7.869 -17.027 24.883 1.00 94.38 300 LEU A CA 1
ATOM 2366 C C . LEU A 1 300 ? -6.889 -16.517 25.944 1.00 94.38 300 LEU A C 1
ATOM 2368 O O . LEU A 1 300 ? -6.979 -16.935 27.096 1.00 94.38 300 LEU A O 1
ATOM 2372 N N . SER A 1 301 ? -6.009 -15.583 25.580 1.00 93.56 301 SER A N 1
ATOM 2373 C CA . SER A 1 301 ? -5.076 -14.954 26.519 1.00 93.56 301 SER A CA 1
ATOM 2374 C C . SER A 1 301 ? -5.810 -14.216 27.635 1.00 93.56 301 SER A C 1
ATOM 2376 O O . SER A 1 301 ? -5.458 -14.372 28.800 1.00 93.56 301 SER A O 1
ATOM 2378 N N . LEU A 1 302 ? -6.859 -13.455 27.301 1.00 93.56 302 LEU A N 1
ATOM 2379 C CA . LEU A 1 302 ? -7.663 -12.754 28.304 1.00 93.56 302 LEU A CA 1
ATOM 2380 C C . LEU A 1 302 ? -8.374 -13.739 29.241 1.00 93.56 302 LEU A C 1
ATOM 2382 O O . LEU A 1 302 ? -8.372 -13.546 30.451 1.00 93.56 302 LEU A O 1
ATOM 2386 N N . ARG A 1 303 ? -8.929 -14.825 28.693 1.00 94.12 303 ARG A N 1
ATOM 2387 C CA . ARG A 1 303 ? -9.554 -15.886 29.485 1.00 94.12 303 ARG A CA 1
ATOM 2388 C C . ARG A 1 303 ? -8.572 -16.581 30.429 1.00 94.12 303 ARG A C 1
ATOM 2390 O O . ARG A 1 303 ? -8.970 -16.910 31.533 1.00 94.12 303 ARG A O 1
ATOM 2397 N N . ALA A 1 304 ? -7.350 -16.857 29.980 1.00 93.62 304 ALA A N 1
ATOM 2398 C CA . ALA A 1 304 ? -6.328 -17.506 30.800 1.00 93.62 304 ALA A CA 1
ATOM 2399 C C . ALA A 1 304 ? -5.778 -16.587 31.904 1.00 93.62 304 ALA A C 1
ATOM 2401 O O . ALA A 1 304 ? -5.191 -17.077 32.864 1.00 93.62 304 ALA A O 1
ATOM 2402 N N . TRP A 1 305 ? -5.925 -15.270 31.736 1.00 92.12 305 TRP A N 1
ATOM 2403 C CA . TRP A 1 305 ? -5.503 -14.270 32.711 1.00 92.12 305 TRP A CA 1
ATOM 2404 C C . TRP A 1 305 ? -6.508 -14.071 33.859 1.00 92.12 305 TRP A C 1
ATOM 2406 O O . TRP A 1 305 ? -6.079 -13.739 34.962 1.00 92.12 305 TRP A O 1
ATOM 2416 N N . PHE A 1 306 ? -7.808 -14.261 33.604 1.00 91.81 306 PHE A N 1
ATOM 2417 C CA . PHE A 1 306 ? -8.859 -14.267 34.634 1.00 91.81 306 PHE A CA 1
ATOM 2418 C C . PHE A 1 306 ? -8.782 -15.510 35.527 1.00 91.81 306 PHE A C 1
ATOM 2420 O O . PHE A 1 306 ? -9.013 -15.352 36.746 1.00 91.81 306 PHE A O 1
#

Organism: NCBI:txid2727402